Protein AF-A0A6A6U7Z4-F1 (afdb_monomer)

Mean predicted aligned error: 18.6 Å

Solvent-accessible surface area (backbone atoms only — not comparable to full-atom values): 20538 Å² total; per-residue (Å²): 133,89,78,90,86,84,89,79,86,79,83,80,86,81,84,83,75,86,75,82,79,81,84,80,85,75,82,81,80,93,76,81,89,77,87,74,76,79,73,77,78,75,80,79,74,78,75,78,76,82,76,80,82,84,80,82,80,84,85,75,88,73,88,71,84,72,72,69,78,74,73,71,80,66,72,81,72,75,76,72,78,84,70,54,61,70,58,39,33,70,45,64,31,88,88,55,53,56,69,58,47,46,51,51,50,49,52,53,51,51,26,40,67,56,20,44,37,79,82,58,49,77,69,47,89,92,49,75,87,62,49,69,69,36,39,52,43,44,50,53,51,42,53,70,78,53,75,71,68,43,66,61,25,29,52,55,39,52,52,55,50,49,55,49,53,49,52,54,48,52,52,51,38,60,72,64,58,75,55,70,75,83,67,76,78,71,88,66,56,69,69,58,51,51,53,53,49,54,52,48,53,52,52,51,53,52,52,50,51,52,50,51,52,52,49,54,52,52,49,54,54,48,55,57,49,48,56,54,49,55,52,50,52,54,52,51,52,53,52,49,54,52,49,55,49,54,49,51,54,50,52,53,53,52,50,51,53,52,54,52,50,52,55,54,48,52,58,47,51,54,50,50,55,53,50,53,50,52,51,55,48,55,58,69,72,54,57,75,66,67,52,70,78,43,76,86,67,73,65,73,73,80,73,73,81,78,76,80,76,78,74,73,77,85,89,74,82,84,79,86,75,136

Organism: NCBI:txid703497

Foldseek 3Di:
DDDDDDDDDDDDDDDPDDDDDDPPPDDDDDDDDDPPDPPPPPPPPPPPPPDDDDDDDDDDPPPPPPPPPPPPPPDPPPQPPQDDPVVLCVLQNPPDDSVRSSVLLRVLLVCLQQLVCVPVPQDDVVCNVGDNSSSVSSNVVCCVPPPDDSVVNNVVNVVVVVVVVVVVVVVVCVVVCVDPPVPPPDPDDVVVVVVVVVVVVVVVVVVVVVVVVVVVVVVVVVVVVVVVVVVVVVVVVVVVVVVVVVVVVVVVVVVVVVVVVVVVVVVVVVVVVVVVVVVVVVVVVDDPVVCVVCVPPPDDPPPPPPPPPPPDPPPDDDDDDD

Structure (mmCIF, N/CA/C/O backbone):
data_AF-A0A6A6U7Z4-F1
#
_entry.id   AF-A0A6A6U7Z4-F1
#
loop_
_atom_site.group_PDB
_atom_site.id
_atom_site.type_symbol
_atom_site.label_atom_id
_atom_site.label_alt_id
_atom_site.label_comp_id
_atom_site.label_asym_id
_atom_site.label_entity_id
_atom_site.label_seq_id
_atom_site.pdbx_PDB_ins_code
_atom_site.Cartn_x
_atom_site.Cartn_y
_atom_site.Cartn_z
_atom_site.occupancy
_atom_site.B_iso_or_equiv
_atom_site.auth_seq_id
_atom_site.auth_comp_id
_atom_site.auth_asym_id
_atom_site.auth_atom_id
_atom_site.pdbx_PDB_model_num
ATOM 1 N N . MET A 1 1 ? -63.777 -39.532 22.656 1.00 37.53 1 MET A N 1
ATOM 2 C CA . MET A 1 1 ? -63.459 -40.811 21.997 1.00 37.53 1 MET A CA 1
ATOM 3 C C . MET A 1 1 ? -62.292 -40.554 21.062 1.00 37.53 1 MET A C 1
ATOM 5 O O . MET A 1 1 ? -62.473 -39.785 20.135 1.00 37.53 1 MET A O 1
ATOM 9 N N . ASN A 1 2 ? -61.134 -41.114 21.433 1.00 39.06 2 ASN A N 1
ATOM 10 C CA . ASN A 1 2 ? -60.006 -41.629 20.635 1.00 39.06 2 ASN A CA 1
ATOM 11 C C . ASN A 1 2 ? -59.527 -40.829 19.406 1.00 39.06 2 ASN A C 1
ATOM 13 O O . ASN A 1 2 ? -60.324 -40.497 18.547 1.00 39.06 2 ASN A O 1
ATOM 17 N N . ASN A 1 3 ? -58.247 -40.659 19.088 1.00 43.03 3 ASN A N 1
ATOM 18 C CA . ASN A 1 3 ? -56.920 -40.766 19.708 1.00 43.03 3 ASN A CA 1
ATOM 19 C C . ASN A 1 3 ? -55.990 -40.304 18.555 1.00 43.03 3 ASN A C 1
ATOM 21 O O . ASN A 1 3 ? -56.224 -40.706 17.422 1.00 43.03 3 ASN A O 1
ATOM 25 N N . VAL A 1 4 ? -55.088 -39.339 18.770 1.00 45.25 4 VAL A N 1
ATOM 26 C CA . VAL A 1 4 ? -53.617 -39.504 18.702 1.00 45.25 4 VAL A CA 1
ATOM 27 C C . VAL A 1 4 ? -53.093 -39.962 17.330 1.00 45.25 4 VAL A C 1
ATOM 29 O O . VAL A 1 4 ? -53.491 -41.004 16.844 1.00 45.25 4 VAL A O 1
ATOM 32 N N . TRP A 1 5 ? -52.159 -39.207 16.741 1.00 50.94 5 TRP A N 1
ATOM 33 C CA . TRP A 1 5 ? -50.827 -39.681 16.320 1.00 50.94 5 TRP A CA 1
ATOM 34 C C . TRP A 1 5 ? -50.015 -38.473 15.822 1.00 50.94 5 TRP A C 1
ATOM 36 O O . TRP A 1 5 ? -50.169 -37.989 14.705 1.00 50.94 5 TRP A O 1
ATOM 46 N N . ALA A 1 6 ? -49.170 -37.959 16.718 1.00 50.91 6 ALA A N 1
ATOM 47 C CA . ALA A 1 6 ? -48.125 -36.990 16.429 1.00 50.91 6 ALA A CA 1
ATOM 48 C C . ALA A 1 6 ? -46.851 -37.752 16.037 1.00 50.91 6 ALA A C 1
ATOM 50 O O . ALA A 1 6 ? -46.341 -38.551 16.821 1.00 50.91 6 ALA A O 1
ATOM 51 N N . GLY A 1 7 ? -46.338 -37.509 14.832 1.00 45.62 7 GLY A N 1
ATOM 52 C CA . GLY A 1 7 ? -45.062 -38.045 14.362 1.00 45.62 7 GLY A CA 1
ATOM 53 C C . GLY A 1 7 ? -43.930 -37.055 14.614 1.00 45.62 7 GLY A C 1
ATOM 54 O O . GLY A 1 7 ? -43.613 -36.245 13.750 1.00 45.62 7 GLY A O 1
ATOM 55 N N . ILE A 1 8 ? -43.330 -37.119 15.802 1.00 55.75 8 ILE A N 1
ATOM 56 C CA . ILE A 1 8 ? -42.079 -36.433 16.146 1.00 55.75 8 ILE A CA 1
ATOM 57 C C . ILE A 1 8 ? -40.929 -37.391 15.821 1.00 55.75 8 ILE A C 1
ATOM 59 O O . ILE A 1 8 ? -40.714 -38.368 16.536 1.00 55.75 8 ILE A O 1
ATOM 63 N N . PHE A 1 9 ? -40.169 -37.112 14.762 1.00 53.53 9 PHE A N 1
ATOM 64 C CA . PHE A 1 9 ? -38.913 -37.810 14.482 1.00 53.53 9 PHE A CA 1
ATOM 65 C C . PHE A 1 9 ? -37.774 -37.115 15.243 1.00 53.53 9 PHE A C 1
ATOM 67 O O . PHE A 1 9 ? -37.200 -36.128 14.789 1.00 53.53 9 PHE A O 1
ATOM 74 N N . ARG A 1 10 ? -37.469 -37.621 16.443 1.00 51.38 10 ARG A N 1
ATOM 75 C CA . ARG A 1 10 ? -36.201 -37.371 17.142 1.00 51.38 10 ARG A CA 1
ATOM 76 C C . ARG A 1 10 ? -35.163 -38.356 16.607 1.00 51.38 10 ARG A C 1
ATOM 78 O O . ARG A 1 10 ? -35.312 -39.556 16.811 1.00 51.38 10 ARG A O 1
ATOM 85 N N . GLN A 1 11 ? -34.106 -37.861 15.970 1.00 61.09 11 GLN A N 1
ATOM 86 C CA . GLN A 1 11 ? -32.883 -38.644 15.786 1.00 61.09 11 GLN A CA 1
ATOM 87 C C . GLN A 1 11 ? -32.023 -38.560 17.057 1.00 61.09 11 GLN A C 1
ATOM 89 O O . GLN A 1 11 ? -31.798 -37.454 17.558 1.00 61.09 11 GLN A O 1
ATOM 94 N N . PRO A 1 12 ? -31.556 -39.698 17.600 1.00 58.75 12 PRO A N 1
ATOM 95 C CA . PRO A 1 12 ? -30.623 -39.727 18.711 1.00 58.75 12 PRO A CA 1
ATOM 96 C C . PRO A 1 12 ? -29.172 -39.540 18.254 1.00 58.75 12 PRO A C 1
ATOM 98 O O . PRO A 1 12 ? -28.758 -39.941 17.167 1.00 58.75 12 PRO A O 1
ATOM 101 N N . CYS A 1 13 ? -28.417 -38.937 19.162 1.00 44.47 13 CYS A N 1
ATOM 102 C CA . CYS A 1 13 ? -26.991 -38.683 19.133 1.00 44.47 13 CYS A CA 1
ATOM 103 C C . CYS A 1 13 ? -26.166 -39.945 18.830 1.00 44.47 13 CYS A C 1
ATOM 105 O O . CYS A 1 13 ? -26.321 -40.964 19.500 1.00 44.47 13 CYS A O 1
ATOM 107 N N . VAL A 1 14 ? -25.193 -39.826 17.927 1.00 56.88 14 VAL A N 1
ATOM 108 C CA . VAL A 1 14 ? -23.982 -40.656 17.943 1.00 56.88 14 VAL A CA 1
ATOM 109 C C . VAL A 1 14 ? -22.842 -39.773 18.424 1.00 56.88 14 VAL A C 1
ATOM 111 O O . VAL A 1 14 ? -22.458 -38.806 17.769 1.00 56.88 14 VAL A O 1
ATOM 114 N N . GLY A 1 15 ? -22.364 -40.076 19.630 1.00 43.75 15 GLY A N 1
ATOM 115 C CA . GLY A 1 15 ? -21.217 -39.426 20.238 1.00 43.75 15 GLY A CA 1
ATOM 116 C C . GLY A 1 15 ? -19.944 -39.769 19.477 1.00 43.75 15 GLY A C 1
ATOM 117 O O . GLY A 1 15 ? -19.572 -40.935 19.372 1.00 43.75 15 GLY A O 1
ATOM 118 N N . PHE A 1 16 ? -19.260 -38.744 18.980 1.00 45.84 16 PHE A N 1
ATOM 119 C CA . PHE A 1 16 ? -17.892 -38.872 18.506 1.00 45.84 16 PHE A CA 1
ATOM 120 C C . PHE A 1 16 ? -16.972 -38.667 19.711 1.00 45.84 16 PHE A C 1
ATOM 122 O O . PHE A 1 16 ? -16.694 -37.544 20.129 1.00 45.84 16 PHE A O 1
ATOM 129 N N . GLN A 1 17 ? -16.595 -39.776 20.345 1.00 50.44 17 GLN A N 1
ATOM 130 C CA . GLN A 1 17 ? -15.633 -39.773 21.435 1.00 50.44 17 GLN A CA 1
ATOM 131 C C . GLN A 1 17 ? -14.230 -39.480 20.899 1.00 50.44 17 GLN A C 1
ATOM 133 O O . GLN A 1 17 ? -13.767 -40.069 19.926 1.00 50.44 17 GLN A O 1
ATOM 138 N N . ASN A 1 18 ? -13.577 -38.562 21.603 1.00 48.72 18 ASN A N 1
ATOM 139 C CA . ASN A 1 18 ? -12.149 -38.299 21.642 1.00 48.72 18 ASN A CA 1
ATOM 140 C C . ASN A 1 18 ? -11.276 -39.537 21.379 1.00 48.72 18 ASN A C 1
ATOM 142 O O . ASN A 1 18 ? -11.126 -40.394 22.248 1.00 48.72 18 ASN A O 1
ATOM 146 N N . THR A 1 19 ? -10.573 -39.548 20.249 1.00 55.72 19 THR A N 1
ATOM 147 C CA . THR A 1 19 ? -9.300 -40.264 20.134 1.00 55.72 19 THR A CA 1
ATOM 148 C C . THR A 1 19 ? -8.171 -39.250 20.209 1.00 55.72 19 THR A C 1
ATOM 150 O O . THR A 1 19 ? -7.923 -38.473 19.285 1.00 55.72 19 THR A O 1
ATOM 153 N N . LEU A 1 20 ? -7.527 -39.270 21.370 1.00 48.25 20 LEU A N 1
ATOM 154 C CA . LEU A 1 20 ? -6.257 -38.648 21.703 1.00 48.25 20 LEU A CA 1
ATOM 155 C C . LEU A 1 20 ? -5.264 -38.813 20.544 1.00 48.25 20 LEU A C 1
ATOM 157 O O . LEU A 1 20 ? -4.902 -39.930 20.178 1.00 48.25 20 LEU A O 1
ATOM 161 N N . ARG A 1 21 ? -4.811 -37.695 19.969 1.00 45.50 21 ARG A N 1
ATOM 162 C CA . ARG A 1 21 ? -3.640 -37.702 19.091 1.00 45.50 21 ARG A CA 1
ATOM 163 C C . ARG A 1 21 ? -2.394 -37.924 19.955 1.00 45.50 21 ARG A C 1
ATOM 165 O O . ARG A 1 21 ? -2.183 -37.146 20.888 1.00 45.50 21 ARG A O 1
ATOM 172 N N . PRO A 1 22 ? -1.556 -38.931 19.663 1.00 54.09 22 PRO A N 1
ATOM 173 C CA . PRO A 1 22 ? -0.278 -39.086 20.334 1.00 54.09 22 PRO A CA 1
ATOM 174 C C . PRO A 1 22 ? 0.650 -37.933 19.945 1.00 54.09 22 PRO A C 1
ATOM 176 O O . PRO A 1 22 ? 0.895 -37.655 18.770 1.00 54.09 22 PRO A O 1
ATOM 179 N N . THR A 1 23 ? 1.174 -37.254 20.958 1.00 47.38 23 THR A N 1
ATOM 180 C CA . THR A 1 23 ? 2.273 -36.303 20.838 1.00 47.38 23 THR A CA 1
ATOM 181 C C . THR A 1 23 ? 3.543 -37.050 20.430 1.00 47.38 23 THR A C 1
ATOM 183 O O . THR A 1 23 ? 4.265 -37.568 21.282 1.00 47.38 23 THR A O 1
ATOM 186 N N . CYS A 1 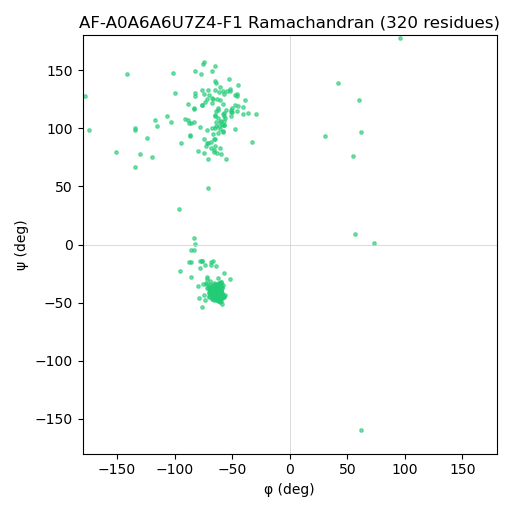24 ? 3.852 -37.096 19.135 1.00 43.38 24 CYS A N 1
ATOM 187 C CA . CYS A 1 24 ? 5.201 -37.420 18.681 1.00 43.38 24 CYS A CA 1
ATOM 188 C C . CYS A 1 24 ? 6.109 -36.212 18.936 1.00 43.38 24 CYS A C 1
ATOM 190 O O . CYS A 1 24 ? 6.251 -35.318 18.105 1.00 43.38 24 CYS A O 1
ATOM 192 N N . ARG A 1 25 ? 6.727 -36.208 20.121 1.00 48.97 25 ARG A N 1
ATOM 193 C CA . ARG A 1 25 ? 7.995 -35.521 20.367 1.00 48.97 25 ARG A CA 1
ATOM 194 C C . ARG A 1 25 ? 9.064 -36.207 19.515 1.00 48.97 25 ARG A C 1
ATOM 196 O O . ARG A 1 25 ? 9.568 -37.256 19.899 1.00 48.97 25 ARG A O 1
ATOM 203 N N . ILE A 1 26 ? 9.405 -35.616 18.377 1.00 55.50 26 ILE A N 1
ATOM 204 C CA . ILE A 1 26 ? 10.676 -35.876 17.700 1.00 55.50 26 ILE A CA 1
ATOM 205 C C . ILE A 1 26 ? 11.442 -34.559 17.729 1.00 55.50 26 ILE A C 1
ATOM 207 O O . ILE A 1 26 ? 11.126 -33.613 17.013 1.00 55.50 26 ILE A O 1
ATOM 211 N N . LEU A 1 27 ? 12.402 -34.504 18.649 1.00 54.78 27 LEU A N 1
ATOM 212 C CA . LEU A 1 27 ? 13.463 -33.508 18.691 1.00 54.78 27 LEU A CA 1
ATOM 213 C C . LEU A 1 27 ? 14.375 -33.724 17.473 1.00 54.78 27 LEU A C 1
ATOM 215 O O . LEU A 1 27 ? 14.892 -34.834 17.325 1.00 54.78 27 LEU A O 1
ATOM 219 N N . PRO A 1 28 ? 14.629 -32.712 16.629 1.00 64.06 28 PRO A N 1
ATOM 220 C CA . PRO A 1 28 ? 15.826 -32.704 15.807 1.00 64.06 28 PRO A CA 1
ATOM 221 C C . PRO A 1 28 ? 17.052 -32.298 16.652 1.00 64.06 28 PRO A C 1
ATOM 223 O O . PRO A 1 28 ? 16.924 -31.510 17.596 1.00 64.06 28 PRO A O 1
ATOM 226 N N . PRO A 1 29 ? 18.236 -32.850 16.339 1.00 59.50 29 PRO A N 1
ATOM 227 C CA . PRO A 1 29 ? 19.468 -32.595 17.066 1.00 59.50 29 PRO A CA 1
ATOM 228 C C . PRO A 1 29 ? 20.047 -31.212 16.750 1.00 59.50 29 PRO A C 1
ATOM 230 O O . PRO A 1 29 ? 19.820 -30.631 15.690 1.00 59.50 29 PRO A O 1
ATOM 233 N N . LEU A 1 30 ? 20.828 -30.730 17.713 1.00 56.91 30 LEU A N 1
ATOM 234 C CA . LEU A 1 30 ? 21.710 -29.571 17.657 1.00 56.91 30 LEU A CA 1
ATOM 235 C C . LEU A 1 30 ? 22.547 -29.540 16.363 1.00 56.91 30 LEU A C 1
ATOM 237 O O . LEU A 1 30 ? 23.381 -30.412 16.144 1.00 56.91 30 LEU A O 1
ATOM 241 N N . ALA A 1 31 ? 22.358 -28.485 15.572 1.00 50.50 31 ALA A N 1
ATOM 242 C CA . ALA A 1 31 ? 23.340 -27.930 14.643 1.00 50.50 31 ALA A CA 1
ATOM 243 C C . ALA A 1 31 ? 23.300 -26.406 14.858 1.00 50.50 31 ALA A C 1
ATOM 245 O O . ALA A 1 31 ? 22.272 -25.762 14.663 1.00 50.50 31 ALA A O 1
ATOM 246 N N . GLU A 1 32 ? 24.236 -25.879 15.641 1.00 44.09 32 GLU A N 1
ATOM 247 C CA . GLU A 1 32 ? 25.441 -25.206 15.139 1.00 44.09 32 GLU A CA 1
ATOM 248 C C . GLU A 1 32 ? 25.148 -23.948 14.306 1.00 44.09 32 GLU A C 1
ATOM 250 O O . GLU A 1 32 ? 24.863 -23.974 13.114 1.00 44.09 32 GLU A O 1
ATOM 255 N N . SER A 1 33 ? 25.239 -22.823 15.020 1.00 57.66 33 SER A N 1
ATOM 256 C CA . SER A 1 33 ? 25.847 -21.561 14.597 1.00 57.66 33 SER A CA 1
ATOM 257 C C . SER A 1 33 ? 25.806 -21.197 13.109 1.00 57.66 33 SER A C 1
ATOM 259 O O . SER A 1 33 ? 26.778 -21.392 12.385 1.00 57.66 33 SER A O 1
ATOM 261 N N . LEU A 1 34 ? 24.785 -20.437 12.720 1.00 46.44 34 LEU A N 1
ATOM 262 C CA . LEU A 1 34 ? 24.971 -19.323 11.793 1.00 46.44 34 LEU A CA 1
ATOM 263 C C . LEU A 1 34 ? 24.202 -18.117 12.331 1.00 46.44 34 LEU A C 1
ATOM 265 O O . LEU A 1 34 ? 22.983 -18.005 12.219 1.00 46.44 34 LEU A O 1
ATOM 269 N N . SER A 1 35 ? 24.946 -17.214 12.965 1.00 55.31 35 SER A N 1
ATOM 270 C CA . SER A 1 35 ? 24.486 -15.897 13.382 1.00 55.31 35 SER A CA 1
ATOM 271 C C . SER A 1 35 ? 24.239 -15.027 12.149 1.00 55.31 35 SER A C 1
ATOM 273 O O . SER A 1 35 ? 25.064 -14.214 11.731 1.00 55.31 35 SER A O 1
ATOM 275 N N . TRP A 1 36 ? 23.063 -15.170 11.547 1.00 47.56 36 TRP A N 1
ATOM 276 C CA . TRP A 1 36 ? 22.554 -14.153 10.640 1.00 47.56 36 TRP A CA 1
ATOM 277 C C . TRP A 1 36 ? 22.146 -12.937 11.459 1.00 47.56 36 TRP A C 1
ATOM 279 O O . TRP A 1 36 ? 21.080 -12.869 12.070 1.00 47.56 36 TRP A O 1
ATOM 289 N N . LYS A 1 37 ? 23.064 -11.969 11.487 1.00 49.31 37 LYS A N 1
ATOM 290 C CA . LYS A 1 37 ? 22.795 -10.585 11.852 1.00 49.31 37 LYS A CA 1
ATOM 291 C C . LYS A 1 37 ? 21.524 -10.157 11.122 1.00 49.31 37 LYS A C 1
ATOM 293 O O . LYS A 1 37 ? 21.497 -10.106 9.895 1.00 49.31 37 LYS A O 1
ATOM 298 N N . ARG A 1 38 ? 20.475 -9.881 11.898 1.00 45.03 38 ARG A N 1
ATOM 299 C CA . ARG A 1 38 ? 19.274 -9.194 11.435 1.00 45.03 38 ARG A CA 1
ATOM 300 C C . ARG A 1 38 ? 19.711 -7.844 10.887 1.00 45.03 38 ARG A C 1
ATOM 302 O O . ARG A 1 38 ? 19.933 -6.899 11.638 1.00 45.03 38 ARG A O 1
ATOM 309 N N . SER A 1 39 ? 19.864 -7.774 9.575 1.00 50.72 39 SER A N 1
ATOM 310 C CA . SER A 1 39 ? 19.812 -6.520 8.848 1.00 50.72 39 SER A CA 1
ATOM 311 C C . SER A 1 39 ? 18.422 -5.955 9.093 1.00 50.72 39 SER A C 1
ATOM 313 O O . SER A 1 39 ? 17.434 -6.492 8.595 1.00 50.72 39 SER A O 1
ATOM 315 N N . ALA A 1 40 ? 18.352 -4.930 9.941 1.00 53.09 40 ALA A N 1
ATOM 316 C CA . ALA A 1 40 ? 17.174 -4.100 10.079 1.00 53.09 40 ALA A CA 1
ATOM 317 C C . ALA A 1 40 ? 16.753 -3.665 8.672 1.00 53.09 40 ALA A C 1
ATOM 319 O O . ALA A 1 40 ? 17.495 -2.980 7.962 1.00 53.09 40 ALA A O 1
ATOM 320 N N . ILE A 1 41 ? 15.588 -4.147 8.253 1.00 48.00 41 ILE A N 1
ATOM 321 C CA . ILE A 1 41 ? 14.904 -3.671 7.065 1.00 48.00 41 ILE A CA 1
ATOM 322 C C . ILE A 1 41 ? 14.573 -2.215 7.381 1.00 48.00 41 ILE A C 1
ATOM 324 O O . ILE A 1 41 ? 13.743 -1.924 8.234 1.00 48.00 41 ILE A O 1
ATOM 328 N N . ARG A 1 42 ? 15.324 -1.298 6.765 1.00 47.78 42 ARG A N 1
ATOM 329 C CA . ARG A 1 42 ? 14.953 0.111 6.702 1.00 47.78 42 ARG A CA 1
ATOM 330 C C . ARG A 1 42 ? 13.645 0.175 5.929 1.00 47.78 42 ARG A C 1
ATOM 332 O O . ARG A 1 42 ? 13.648 -0.030 4.715 1.00 47.78 42 ARG A O 1
ATOM 339 N N . ASP A 1 43 ? 12.562 0.478 6.628 1.00 42.56 43 ASP A N 1
ATOM 340 C CA . ASP A 1 43 ? 11.325 0.932 6.013 1.00 42.56 43 ASP A CA 1
ATOM 341 C C . ASP A 1 43 ? 11.624 2.228 5.257 1.00 42.56 43 ASP A C 1
ATOM 343 O O . ASP A 1 43 ? 11.758 3.313 5.824 1.00 42.56 43 ASP A O 1
ATOM 347 N N . PHE A 1 44 ? 11.801 2.101 3.943 1.00 45.91 44 PHE A N 1
ATOM 348 C CA . PHE A 1 44 ? 11.913 3.228 3.032 1.00 45.91 44 PHE A CA 1
ATOM 349 C C . PHE A 1 44 ? 10.507 3.812 2.864 1.00 45.91 44 PHE A C 1
ATOM 351 O O . PHE A 1 44 ? 9.804 3.543 1.889 1.00 45.91 44 PHE A O 1
ATOM 358 N N . SER A 1 45 ? 10.063 4.592 3.852 1.00 48.84 45 SER A N 1
ATOM 359 C CA . SER A 1 45 ? 8.893 5.440 3.689 1.00 48.84 45 SER A CA 1
ATOM 360 C C . SER A 1 45 ? 9.238 6.477 2.618 1.00 48.84 45 SER A C 1
ATOM 362 O O . SER A 1 45 ? 9.993 7.430 2.814 1.00 48.84 45 SER A O 1
ATOM 364 N N . LEU A 1 46 ? 8.730 6.241 1.410 1.00 46.88 46 LEU A N 1
ATOM 365 C CA . LEU A 1 46 ? 8.735 7.212 0.327 1.00 46.88 46 LEU A CA 1
ATOM 366 C C . LEU A 1 46 ? 7.824 8.371 0.742 1.00 46.88 46 LEU A C 1
ATOM 368 O O . LEU A 1 46 ? 6.668 8.461 0.328 1.00 46.88 46 LEU A O 1
ATOM 372 N N . SER A 1 47 ? 8.353 9.265 1.579 1.00 49.34 47 SER A N 1
ATOM 373 C CA . SER A 1 47 ? 7.787 10.586 1.791 1.00 49.34 47 SER A CA 1
ATOM 374 C C . SER A 1 47 ? 7.823 11.302 0.448 1.00 49.34 47 SER A C 1
ATOM 376 O O . SER A 1 47 ? 8.864 11.725 -0.067 1.00 49.34 47 SER A O 1
ATOM 378 N N . ARG A 1 48 ? 6.643 11.322 -0.165 1.00 48.28 48 ARG A N 1
ATOM 379 C CA . ARG A 1 48 ? 6.295 11.941 -1.433 1.00 48.28 48 ARG A CA 1
ATOM 380 C C . ARG A 1 48 ? 6.555 13.443 -1.330 1.00 48.28 48 ARG A C 1
ATOM 382 O O . ARG A 1 48 ? 5.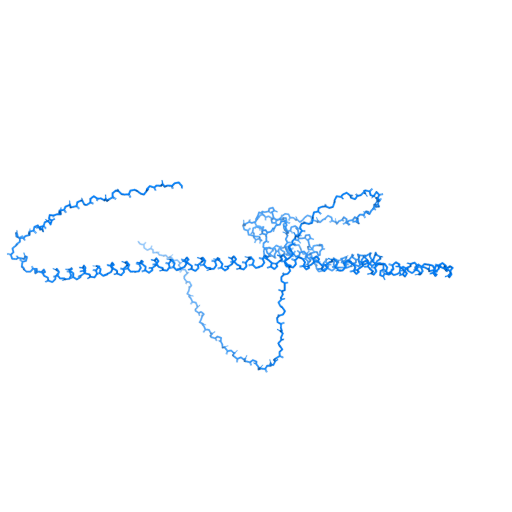639 14.222 -1.082 1.00 48.28 48 ARG A O 1
ATOM 389 N N . LYS A 1 49 ? 7.808 13.857 -1.534 1.00 47.25 49 LYS A N 1
ATOM 390 C CA . LYS A 1 49 ? 8.162 15.257 -1.777 1.00 47.25 49 LYS A CA 1
ATOM 391 C C . LYS A 1 49 ? 7.422 15.708 -3.032 1.00 47.25 49 LYS A C 1
ATOM 393 O O . LYS A 1 49 ? 7.732 15.295 -4.148 1.00 47.25 49 LYS A O 1
ATOM 398 N N . GLN A 1 50 ? 6.399 16.526 -2.818 1.00 52.34 50 GLN A N 1
ATOM 399 C CA . GLN A 1 50 ? 5.753 17.321 -3.847 1.00 52.34 50 GLN A CA 1
ATOM 400 C C . GLN A 1 50 ? 6.808 18.286 -4.396 1.00 52.34 50 GLN A C 1
ATOM 402 O O . GLN A 1 50 ? 7.099 19.318 -3.797 1.00 52.34 50 GLN A O 1
ATOM 407 N N . TYR A 1 51 ? 7.444 17.917 -5.505 1.00 50.47 51 TYR A N 1
ATOM 408 C CA . TYR A 1 51 ? 8.313 18.836 -6.224 1.00 50.47 51 TYR A CA 1
ATOM 409 C C . TYR A 1 51 ? 7.449 19.857 -6.958 1.00 50.47 51 TYR A C 1
ATOM 411 O O . TYR A 1 51 ? 6.578 19.511 -7.758 1.00 50.47 51 TYR A O 1
ATOM 419 N N . ALA A 1 52 ? 7.707 21.123 -6.642 1.00 49.59 52 ALA A N 1
ATOM 420 C CA . ALA A 1 52 ? 7.158 22.284 -7.312 1.00 49.59 52 ALA A CA 1
ATOM 421 C C . ALA A 1 52 ? 7.383 22.220 -8.833 1.00 49.59 52 ALA A C 1
ATOM 423 O O . ALA A 1 52 ? 8.425 21.776 -9.321 1.00 49.59 52 ALA A O 1
ATOM 424 N N . ALA A 1 53 ? 6.379 22.693 -9.568 1.00 52.38 53 ALA A N 1
ATOM 425 C CA . ALA A 1 53 ? 6.337 22.716 -11.020 1.00 52.38 53 ALA A CA 1
ATOM 426 C C . ALA A 1 53 ? 7.471 23.565 -11.633 1.00 52.38 53 ALA A C 1
ATOM 428 O O . ALA A 1 53 ? 7.627 24.733 -11.261 1.00 52.38 53 ALA A O 1
ATOM 429 N N . PRO A 1 54 ? 8.214 23.053 -12.632 1.00 53.81 54 PRO A N 1
ATOM 430 C CA . PRO A 1 54 ? 9.078 23.894 -13.442 1.00 53.81 54 PRO A CA 1
ATOM 431 C C . PRO A 1 54 ? 8.247 24.701 -14.450 1.00 53.81 54 PRO A C 1
ATOM 433 O O . PRO A 1 54 ? 7.547 24.161 -15.308 1.00 53.81 54 PRO A O 1
ATOM 436 N N . ARG A 1 55 ? 8.358 26.028 -14.337 1.00 51.00 55 ARG A N 1
ATOM 437 C CA . ARG A 1 55 ? 7.891 27.012 -15.318 1.00 51.00 55 ARG A CA 1
ATOM 438 C C . ARG A 1 55 ? 8.667 26.882 -16.638 1.00 51.00 55 ARG A C 1
ATOM 440 O O . ARG A 1 55 ? 9.891 26.893 -16.651 1.00 51.00 55 ARG A O 1
ATOM 447 N N . ASN A 1 56 ? 7.896 26.878 -17.725 1.00 54.44 56 ASN A N 1
ATOM 448 C CA . ASN A 1 56 ? 8.184 27.401 -19.065 1.00 54.44 56 ASN A CA 1
ATOM 449 C C . ASN A 1 56 ? 9.458 26.907 -19.772 1.00 54.44 56 ASN A C 1
ATOM 451 O O . ASN A 1 56 ? 10.410 27.657 -19.974 1.00 54.44 56 ASN A O 1
ATOM 455 N N . SER A 1 57 ? 9.394 25.673 -20.278 1.00 48.62 57 SER A N 1
ATOM 456 C CA . SER A 1 57 ? 10.214 25.240 -21.413 1.00 48.62 57 SER A CA 1
ATOM 457 C C . SER A 1 57 ? 9.560 25.680 -22.726 1.00 48.62 57 SER A C 1
ATOM 459 O O . SER A 1 57 ? 8.371 25.452 -22.973 1.00 48.62 57 SER A O 1
ATOM 461 N N . THR A 1 58 ? 10.342 26.353 -23.559 1.00 51.88 58 THR A N 1
ATOM 462 C CA . THR A 1 58 ? 9.965 26.848 -24.875 1.00 51.88 58 THR A CA 1
ATOM 463 C C . THR A 1 58 ? 9.640 25.694 -25.824 1.00 51.88 58 THR A C 1
ATOM 465 O O . THR A 1 58 ? 10.472 24.879 -26.217 1.00 51.88 58 THR A O 1
ATOM 468 N N . ARG A 1 59 ? 8.359 25.681 -26.195 1.00 51.78 59 ARG A N 1
ATOM 469 C CA . ARG A 1 59 ? 7.673 24.947 -27.261 1.00 51.78 59 ARG A CA 1
ATOM 470 C C . ARG A 1 59 ? 8.543 24.716 -28.506 1.00 51.78 59 ARG A C 1
ATOM 472 O O . ARG A 1 59 ? 8.477 25.472 -29.473 1.00 51.78 59 ARG A O 1
ATOM 479 N N . SER A 1 60 ? 9.284 23.614 -28.512 1.00 48.69 60 SER A N 1
ATOM 480 C CA . SER A 1 60 ? 9.877 23.051 -29.724 1.00 48.69 60 SER A CA 1
ATOM 481 C C . SER A 1 60 ? 8.815 22.209 -30.427 1.00 48.69 60 SER A C 1
ATOM 483 O O . SER A 1 60 ? 8.429 21.137 -29.965 1.00 48.69 60 SER A O 1
ATOM 485 N N . LYS A 1 61 ? 8.273 22.744 -31.525 1.00 53.53 61 LYS A N 1
ATOM 486 C CA . LYS A 1 61 ? 7.360 22.041 -32.429 1.00 53.53 61 LYS A CA 1
ATOM 487 C C . LYS A 1 61 ? 8.150 21.000 -33.227 1.00 53.53 61 LYS A C 1
ATOM 489 O O . LYS A 1 61 ? 8.573 21.266 -34.344 1.00 53.53 61 LYS A O 1
ATOM 494 N N . THR A 1 62 ? 8.294 19.800 -32.688 1.00 48.53 62 THR A N 1
ATOM 495 C CA . THR A 1 62 ? 8.613 18.602 -33.474 1.00 48.53 62 THR A CA 1
ATOM 496 C C . THR A 1 62 ? 7.482 17.607 -33.293 1.00 48.53 62 THR A C 1
ATOM 498 O O . THR A 1 62 ? 7.566 16.619 -32.576 1.00 48.53 62 THR A O 1
ATOM 501 N N . SER A 1 63 ? 6.381 17.915 -33.979 1.00 51.31 63 SER A N 1
ATOM 502 C CA . SER A 1 63 ? 5.302 16.985 -34.298 1.00 51.31 63 SER A CA 1
ATOM 503 C C . SER A 1 63 ? 5.862 15.881 -35.203 1.00 51.31 63 SER A C 1
ATOM 505 O O . SER A 1 63 ? 5.684 15.909 -36.420 1.00 51.31 63 SER A O 1
ATOM 507 N N . ARG A 1 64 ? 6.569 14.907 -34.624 1.00 43.03 64 ARG A N 1
ATOM 508 C CA . ARG A 1 64 ? 6.662 13.581 -35.231 1.00 43.03 64 ARG A CA 1
ATOM 509 C C . ARG A 1 64 ? 5.488 12.783 -34.707 1.00 43.03 64 ARG A C 1
ATOM 511 O O . ARG A 1 64 ? 5.406 12.434 -33.537 1.00 43.03 64 ARG A O 1
ATOM 518 N N . ASN A 1 65 ? 4.565 12.605 -35.633 1.00 47.91 65 ASN A N 1
ATOM 519 C CA . ASN A 1 65 ? 3.389 11.767 -35.615 1.00 47.91 65 ASN A CA 1
ATOM 520 C C . ASN A 1 65 ? 3.799 10.312 -35.316 1.00 47.91 65 ASN A C 1
ATOM 522 O O . ASN A 1 65 ? 3.860 9.479 -36.215 1.00 47.91 65 ASN A O 1
ATOM 526 N N . LEU A 1 66 ? 4.158 10.023 -34.062 1.00 50.16 66 LEU A N 1
ATOM 527 C CA . LEU A 1 66 ? 4.182 8.670 -33.528 1.00 50.16 66 LEU A CA 1
ATOM 528 C C . LEU A 1 66 ? 2.718 8.278 -33.397 1.00 50.16 66 LEU A C 1
ATOM 530 O O . LEU A 1 66 ? 2.065 8.542 -32.388 1.00 50.16 66 LEU A O 1
ATOM 534 N N . GLN A 1 67 ? 2.174 7.739 -34.484 1.00 43.38 67 GLN A N 1
ATOM 535 C CA . GLN A 1 67 ? 0.924 7.011 -34.421 1.00 43.38 67 GLN A CA 1
ATOM 536 C C . GLN A 1 67 ? 1.161 5.896 -33.410 1.00 43.38 67 GLN A C 1
ATOM 538 O O . GLN A 1 67 ? 1.863 4.932 -33.710 1.00 43.38 67 GLN A O 1
ATOM 543 N N . ALA A 1 68 ? 0.638 6.078 -32.195 1.00 46.28 68 ALA A N 1
ATOM 544 C CA . ALA A 1 68 ? 0.567 5.014 -31.212 1.00 46.28 68 ALA A CA 1
ATOM 545 C C . ALA A 1 68 ? 0.048 3.771 -31.949 1.00 46.28 68 ALA A C 1
ATOM 547 O O . ALA A 1 68 ? -0.930 3.907 -32.702 1.00 46.28 68 ALA A O 1
ATOM 548 N N . PRO A 1 69 ? 0.723 2.613 -31.827 1.00 51.28 69 PRO A N 1
ATOM 549 C CA . PRO A 1 69 ? 0.330 1.410 -32.539 1.00 51.28 69 PRO A CA 1
ATOM 550 C C . PRO A 1 69 ? -1.151 1.203 -32.266 1.00 51.28 69 PRO A C 1
ATOM 552 O O . PRO A 1 69 ? -1.572 1.087 -31.115 1.00 51.28 69 PRO A O 1
ATOM 555 N N . ARG A 1 70 ? -1.956 1.297 -33.330 1.00 43.97 70 ARG A N 1
ATOM 556 C CA . ARG A 1 70 ? -3.402 1.127 -33.255 1.00 43.97 70 ARG A CA 1
ATOM 557 C C . ARG A 1 70 ? -3.612 -0.254 -32.661 1.00 43.97 70 ARG A C 1
ATOM 559 O O . ARG A 1 70 ? -3.408 -1.237 -33.372 1.00 43.97 70 ARG A O 1
ATOM 566 N N . LEU A 1 71 ? -3.952 -0.299 -31.369 1.00 50.94 71 LEU A N 1
ATOM 567 C CA . LEU A 1 71 ? -4.391 -1.497 -30.667 1.00 50.94 71 LEU A CA 1
ATOM 568 C C . LEU A 1 71 ? -5.313 -2.216 -31.636 1.00 50.94 71 LEU A C 1
ATOM 570 O O . LEU A 1 71 ? -6.333 -1.647 -32.046 1.00 50.94 71 LEU A O 1
ATOM 574 N N . ARG A 1 72 ? -4.861 -3.382 -32.115 1.00 48.78 72 ARG A N 1
ATOM 575 C CA . ARG A 1 72 ? -5.614 -4.189 -33.068 1.00 48.78 72 ARG A CA 1
ATOM 576 C C . ARG A 1 72 ? -7.019 -4.256 -32.509 1.00 48.78 72 ARG A C 1
ATOM 578 O O . ARG A 1 72 ? -7.189 -4.657 -31.363 1.00 48.78 72 ARG A O 1
ATOM 585 N N . ARG A 1 73 ? -7.974 -3.750 -33.294 1.00 45.72 73 ARG A N 1
ATOM 586 C CA . ARG A 1 73 ? -9.405 -3.768 -33.003 1.00 45.72 73 ARG A CA 1
ATOM 587 C C . ARG A 1 73 ? -9.710 -5.197 -32.578 1.00 45.72 73 ARG A C 1
ATOM 589 O O . ARG A 1 73 ? -9.742 -6.087 -33.426 1.00 45.72 73 ARG A O 1
ATOM 596 N N . THR A 1 74 ? -9.785 -5.423 -31.271 1.00 50.38 74 THR A N 1
ATOM 597 C CA . THR A 1 74 ? -10.089 -6.733 -30.726 1.00 50.38 74 THR A CA 1
ATOM 598 C C . THR A 1 74 ? -11.429 -7.104 -31.331 1.00 50.38 74 THR A C 1
ATOM 600 O O . THR A 1 74 ? -12.323 -6.252 -31.435 1.00 50.38 74 THR A O 1
ATOM 603 N N . ALA A 1 75 ? -11.523 -8.328 -31.852 1.00 55.38 75 ALA A N 1
ATOM 604 C CA . ALA A 1 75 ? -12.784 -8.849 -32.353 1.00 55.38 75 ALA A CA 1
ATOM 605 C C . ALA A 1 75 ? -13.873 -8.514 -31.321 1.00 55.38 75 ALA A C 1
ATOM 607 O O . ALA A 1 75 ? -13.577 -8.577 -30.121 1.00 55.38 75 ALA A O 1
ATOM 608 N N . PRO A 1 76 ? -15.070 -8.072 -31.749 1.00 60.25 76 PRO A N 1
ATOM 609 C CA . PRO A 1 76 ? -16.129 -7.710 -30.820 1.00 60.25 76 PRO A CA 1
ATOM 610 C C . PRO A 1 76 ? -16.301 -8.874 -29.850 1.00 60.25 76 PRO A C 1
ATOM 612 O O . PRO A 1 76 ? -16.693 -9.963 -30.264 1.00 60.25 76 PRO A O 1
ATOM 615 N N . VAL A 1 77 ? -15.910 -8.657 -28.588 1.00 61.03 77 VAL A N 1
ATOM 616 C CA . VAL A 1 77 ? -16.053 -9.658 -27.533 1.00 61.03 77 VAL A CA 1
ATOM 617 C C . VAL A 1 77 ? -17.527 -10.002 -27.544 1.00 61.03 77 VAL A C 1
ATOM 619 O O . VAL A 1 77 ? -18.359 -9.105 -27.374 1.00 61.03 77 VAL A O 1
ATOM 622 N N . ALA A 1 78 ? -17.841 -11.258 -27.871 1.00 63.75 78 ALA A N 1
ATOM 623 C CA . ALA A 1 78 ? -19.212 -11.729 -27.913 1.00 63.75 78 ALA A CA 1
ATOM 624 C C . ALA A 1 78 ? -19.851 -11.307 -26.592 1.00 63.75 78 ALA A C 1
ATOM 626 O O . ALA A 1 78 ? -19.339 -11.642 -25.524 1.00 63.75 78 ALA A O 1
ATOM 627 N N . GLN A 1 79 ? -20.873 -10.455 -26.673 1.00 70.00 79 GLN A N 1
ATOM 628 C CA . GLN A 1 79 ? -21.495 -9.892 -25.485 1.00 70.00 79 GLN A CA 1
ATOM 629 C C . GLN A 1 79 ? -21.978 -11.070 -24.646 1.00 70.00 79 GLN A C 1
ATOM 631 O O . GLN A 1 79 ? -22.858 -11.813 -25.082 1.00 70.00 79 GLN A O 1
ATOM 636 N N . THR A 1 80 ? -21.360 -11.284 -23.483 1.00 74.69 80 THR A N 1
ATOM 637 C CA . THR A 1 80 ? -21.785 -12.343 -22.577 1.00 74.69 80 THR A CA 1
ATOM 638 C C . THR A 1 80 ? -23.250 -12.099 -22.255 1.00 74.69 80 THR A C 1
ATOM 640 O O . THR A 1 80 ? -23.649 -10.976 -21.929 1.00 74.69 80 THR A O 1
ATOM 643 N N . GLN A 1 81 ? -24.066 -13.139 -22.416 1.00 85.44 81 GLN A N 1
ATOM 644 C CA . GLN A 1 81 ? -25.489 -13.058 -22.134 1.00 85.44 81 GLN A CA 1
ATOM 645 C C . GLN A 1 81 ? -25.680 -12.563 -20.697 1.00 85.44 81 GLN A C 1
ATOM 647 O O . GLN A 1 81 ? -25.016 -13.031 -19.772 1.00 85.44 81 GLN A O 1
ATOM 652 N N . ARG A 1 82 ? -26.563 -11.575 -20.513 1.00 94.81 82 ARG A N 1
ATOM 653 C CA . ARG A 1 82 ? -26.823 -10.986 -19.197 1.00 94.81 82 ARG A CA 1
ATOM 654 C C . ARG A 1 82 ? -27.337 -12.065 -18.242 1.00 94.81 82 ARG A C 1
ATOM 656 O O . ARG A 1 82 ? -28.358 -12.692 -18.517 1.00 94.81 82 ARG A O 1
ATOM 663 N N . VAL A 1 83 ? -26.660 -12.219 -17.110 1.00 96.31 83 VAL A N 1
ATOM 664 C CA . VAL A 1 83 ? -26.975 -13.210 -16.078 1.00 96.31 83 VAL A CA 1
ATOM 665 C C . VAL A 1 83 ? -28.193 -12.738 -15.270 1.00 96.31 83 VAL A C 1
ATOM 667 O O . VAL A 1 83 ? -28.249 -11.558 -14.879 1.00 96.31 83 VAL A O 1
ATOM 670 N N . PRO A 1 84 ? -29.193 -13.608 -15.024 1.00 97.69 84 PRO A N 1
ATOM 671 C CA . PRO A 1 84 ? -30.395 -13.243 -14.284 1.00 97.69 84 PRO A CA 1
ATOM 672 C C . PRO A 1 84 ? -30.080 -12.895 -12.821 1.00 97.69 84 PRO A C 1
ATOM 674 O O . PRO A 1 84 ? -29.117 -13.373 -12.224 1.00 97.69 84 PRO A O 1
ATOM 677 N N . ALA A 1 85 ? -30.930 -12.066 -12.209 1.00 97.75 85 ALA A N 1
ATOM 678 C CA . ALA A 1 85 ? -30.708 -11.534 -10.860 1.00 97.75 85 ALA A CA 1
ATOM 679 C C . ALA A 1 85 ? -30.545 -12.618 -9.778 1.00 97.75 85 ALA A C 1
ATOM 681 O O . ALA A 1 85 ? -29.778 -12.429 -8.835 1.00 97.75 85 ALA A O 1
ATOM 682 N N . LEU A 1 86 ? -31.258 -13.742 -9.910 1.00 97.94 86 LEU A N 1
ATOM 683 C CA . LEU A 1 86 ? -31.175 -14.861 -8.968 1.00 97.94 86 LEU A CA 1
ATOM 684 C C . LEU A 1 86 ? -29.788 -15.516 -8.986 1.00 97.94 86 LEU A C 1
ATOM 686 O O . LEU A 1 86 ? -29.229 -15.780 -7.925 1.00 97.94 86 LEU A O 1
ATOM 690 N N . GLU A 1 87 ? -29.206 -15.706 -10.169 1.00 97.88 87 GLU A N 1
ATOM 691 C CA . GLU A 1 87 ? -27.864 -16.276 -10.318 1.00 97.88 87 GLU A CA 1
ATOM 692 C C . GLU A 1 87 ? -26.785 -15.309 -9.827 1.00 97.88 87 GLU A C 1
ATOM 694 O O . GLU A 1 87 ? -25.889 -15.718 -9.093 1.00 97.88 87 GLU A O 1
ATOM 699 N N . ILE A 1 88 ? -26.911 -14.008 -10.123 1.00 98.25 88 ILE A N 1
ATOM 700 C CA . ILE A 1 88 ? -25.988 -12.996 -9.582 1.00 98.25 88 ILE A CA 1
ATOM 701 C C . ILE A 1 88 ? -25.975 -13.026 -8.049 1.00 98.25 88 ILE A C 1
ATOM 703 O O . ILE A 1 88 ? -24.904 -13.024 -7.441 1.00 98.25 88 ILE A O 1
ATOM 707 N N . ARG A 1 89 ? -27.150 -13.122 -7.416 1.00 97.94 89 ARG A N 1
ATOM 708 C CA . ARG A 1 89 ? -27.258 -13.234 -5.954 1.00 97.94 89 ARG A CA 1
ATOM 709 C C . ARG A 1 89 ? -26.675 -14.540 -5.417 1.00 97.94 89 ARG A C 1
ATOM 711 O O . ARG A 1 89 ? -26.128 -14.527 -4.321 1.00 97.94 89 ARG A O 1
ATOM 718 N N . ALA A 1 90 ? -26.755 -15.640 -6.164 1.00 98.12 90 ALA A N 1
ATOM 719 C CA . ALA A 1 90 ? -26.135 -16.906 -5.775 1.00 98.12 90 ALA A CA 1
ATOM 720 C C . ALA A 1 90 ? -24.596 -16.849 -5.840 1.00 98.12 90 ALA A C 1
ATOM 722 O O . ALA A 1 90 ? -23.921 -17.406 -4.977 1.00 98.12 90 ALA A O 1
ATOM 723 N N . ILE A 1 91 ? -24.037 -16.149 -6.832 1.00 97.75 91 ILE A N 1
ATOM 724 C CA . ILE A 1 91 ? -22.586 -16.030 -7.035 1.00 97.75 91 ILE A CA 1
ATOM 725 C C . ILE A 1 91 ? -21.964 -15.046 -6.034 1.00 97.75 91 ILE A C 1
ATOM 727 O O . ILE A 1 91 ? -21.014 -15.378 -5.315 1.00 97.75 91 ILE A O 1
ATOM 731 N N . PHE A 1 92 ? -22.497 -13.824 -5.9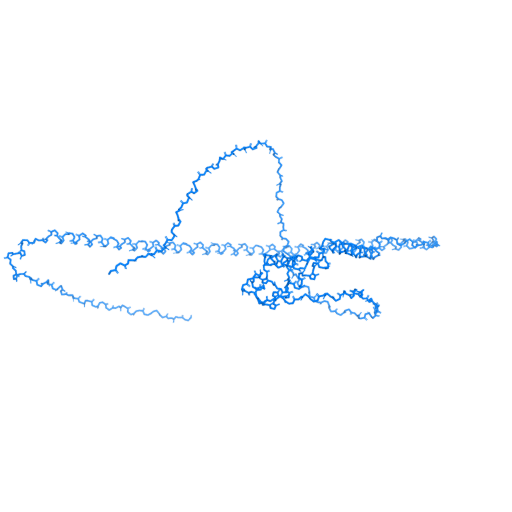85 1.00 98.00 92 PHE A N 1
ATOM 732 C CA . PHE A 1 92 ? -21.907 -12.718 -5.231 1.00 98.00 92 PHE A CA 1
ATOM 733 C C . PHE A 1 92 ? -22.515 -12.549 -3.834 1.00 98.00 92 PHE A C 1
ATOM 735 O O . PHE A 1 92 ? -21.852 -12.028 -2.941 1.00 98.00 92 PHE A O 1
ATOM 742 N N . GLY A 1 93 ? -23.731 -13.036 -3.599 1.00 97.69 93 GLY A N 1
ATOM 743 C CA . GLY A 1 93 ? -24.487 -12.787 -2.373 1.00 97.69 93 GLY A CA 1
ATOM 744 C C . GLY A 1 93 ? -25.480 -11.624 -2.513 1.00 97.69 93 GLY A C 1
ATOM 745 O O . GLY A 1 93 ? -25.571 -10.990 -3.566 1.00 97.69 93 GLY A O 1
ATOM 746 N N . PRO A 1 94 ? -26.259 -11.333 -1.457 1.00 97.69 94 PRO A N 1
ATOM 747 C CA . PRO A 1 94 ? -27.339 -10.345 -1.504 1.00 97.69 94 PRO A CA 1
ATOM 748 C C . PRO A 1 94 ? -26.861 -8.886 -1.476 1.00 97.69 94 PRO A C 1
ATOM 750 O O . PRO A 1 94 ? -27.657 -7.993 -1.751 1.00 97.69 94 PRO A O 1
ATOM 753 N N . SER A 1 95 ? -25.596 -8.634 -1.126 1.00 97.38 95 SER A N 1
ATOM 754 C CA . SER A 1 95 ? -25.035 -7.286 -0.980 1.00 97.38 95 SER A CA 1
ATOM 755 C C . SER A 1 95 ? -24.678 -6.611 -2.307 1.00 97.38 95 SER A C 1
ATOM 757 O O . SER A 1 95 ? -24.555 -5.390 -2.344 1.00 97.38 95 SER A O 1
ATOM 759 N N . ILE A 1 96 ? -24.507 -7.380 -3.387 1.00 97.94 96 ILE A N 1
ATOM 760 C CA . ILE A 1 96 ? -24.052 -6.870 -4.685 1.00 97.94 96 ILE A CA 1
ATOM 761 C C . ILE A 1 96 ? -25.241 -6.667 -5.627 1.00 97.94 96 ILE A C 1
ATOM 763 O O . ILE A 1 96 ? -26.067 -7.563 -5.816 1.00 97.94 96 ILE A O 1
ATOM 767 N N . ASP A 1 97 ? -25.312 -5.488 -6.251 1.00 97.94 97 ASP A N 1
ATOM 768 C CA . ASP A 1 97 ? -26.342 -5.189 -7.246 1.00 97.94 97 ASP A CA 1
ATOM 769 C C . ASP A 1 97 ? -26.162 -6.022 -8.527 1.00 97.94 97 ASP A C 1
ATOM 771 O O . ASP A 1 97 ? -25.053 -6.340 -8.966 1.00 97.94 97 ASP A O 1
ATOM 775 N N . VAL A 1 98 ? -27.282 -6.330 -9.181 1.00 97.69 98 VAL A N 1
ATOM 776 C CA . VAL A 1 98 ? -27.345 -7.147 -10.397 1.00 97.69 98 VAL A CA 1
ATOM 777 C C . VAL A 1 98 ? -26.524 -6.529 -11.525 1.00 97.69 98 VAL A C 1
ATOM 779 O O . VAL A 1 98 ? -25.908 -7.253 -12.311 1.00 97.69 98 VAL A O 1
ATOM 782 N N . ARG A 1 99 ? -26.508 -5.194 -11.631 1.00 97.31 99 ARG A N 1
ATOM 783 C CA . ARG A 1 99 ? -25.723 -4.491 -12.650 1.00 97.31 99 ARG A CA 1
ATOM 784 C C . ARG A 1 99 ? -24.226 -4.647 -12.397 1.00 97.31 99 ARG A C 1
ATOM 786 O O . ARG A 1 99 ? -23.500 -4.985 -13.330 1.00 97.31 99 ARG A O 1
ATOM 793 N N . THR A 1 100 ? -23.791 -4.443 -11.155 1.00 97.81 100 THR A N 1
ATOM 794 C CA . THR A 1 100 ? -22.389 -4.584 -10.743 1.00 97.81 100 THR A CA 1
ATOM 795 C C . THR A 1 100 ? -21.897 -6.013 -10.943 1.00 97.81 100 THR A C 1
ATOM 797 O O . THR A 1 100 ? -20.884 -6.218 -11.605 1.00 97.81 100 THR A O 1
ATOM 800 N N . GLY A 1 101 ? -22.656 -7.015 -10.484 1.00 97.75 101 GLY A N 1
ATOM 801 C CA . GLY A 1 101 ? -22.292 -8.424 -10.664 1.00 97.75 101 GLY A CA 1
ATOM 802 C C . GLY A 1 101 ? -22.142 -8.817 -12.137 1.00 97.75 101 GLY A C 1
ATOM 803 O O . GLY A 1 101 ? -21.172 -9.471 -12.511 1.00 97.75 101 GLY A O 1
ATOM 804 N N . ASN A 1 102 ? -23.044 -8.348 -13.007 1.00 97.31 102 ASN A N 1
ATOM 805 C CA . ASN A 1 102 ? -22.923 -8.569 -14.452 1.00 97.31 102 ASN A CA 1
ATOM 806 C C . ASN A 1 102 ? -21.677 -7.894 -15.052 1.00 97.31 102 ASN A C 1
ATOM 808 O O . ASN A 1 102 ? -21.013 -8.486 -15.901 1.00 97.31 102 ASN A O 1
ATOM 812 N N . ALA A 1 103 ? -21.332 -6.680 -14.613 1.00 96.69 103 ALA A N 1
ATOM 813 C CA . ALA A 1 103 ? -20.134 -5.987 -15.086 1.00 96.69 103 ALA A CA 1
ATOM 814 C C . ALA A 1 103 ? -18.840 -6.698 -14.652 1.00 96.69 103 ALA A C 1
ATOM 816 O O . ALA A 1 103 ? -17.897 -6.798 -15.436 1.00 96.69 103 ALA A O 1
ATOM 817 N N . VAL A 1 104 ? -18.817 -7.240 -13.432 1.00 97.31 104 VAL A N 1
ATOM 818 C CA . VAL A 1 104 ? -17.705 -8.046 -12.908 1.00 97.31 104 VAL A CA 1
ATOM 819 C C . VAL A 1 104 ? -17.544 -9.339 -13.708 1.00 97.31 104 VAL A C 1
ATOM 821 O O . VAL A 1 104 ? -16.439 -9.639 -14.156 1.00 97.31 104 VAL A O 1
ATOM 824 N N . ILE A 1 105 ? -18.634 -10.076 -13.954 1.00 97.38 105 ILE A N 1
ATOM 825 C CA . ILE A 1 105 ? -18.614 -11.291 -14.789 1.00 97.38 105 ILE A CA 1
ATOM 826 C C . ILE A 1 105 ? -18.111 -10.971 -16.202 1.00 97.38 105 ILE A C 1
ATOM 828 O O . ILE A 1 105 ? -17.287 -11.708 -16.741 1.00 97.38 105 ILE A O 1
ATOM 832 N N . TYR A 1 106 ? -18.560 -9.862 -16.794 1.00 96.31 106 TYR A N 1
ATOM 833 C CA . TYR A 1 106 ? -18.111 -9.435 -18.118 1.00 96.31 106 TYR A CA 1
ATOM 834 C C . TYR A 1 106 ? -16.601 -9.160 -18.162 1.00 96.31 106 TYR A C 1
ATOM 836 O O . TYR A 1 106 ? -15.912 -9.670 -19.046 1.00 96.31 106 TYR A O 1
ATOM 844 N N . GLU A 1 107 ? -16.061 -8.406 -17.199 1.00 96.31 107 GLU A N 1
ATOM 845 C CA . GLU A 1 107 ? -14.619 -8.132 -17.154 1.00 96.31 107 GLU A CA 1
ATOM 846 C C . GLU A 1 107 ? -13.792 -9.391 -16.869 1.00 96.31 107 GLU A C 1
ATOM 848 O O . GLU A 1 107 ? -12.770 -9.601 -17.521 1.00 96.31 107 GLU A O 1
ATOM 853 N N . LEU A 1 108 ? -14.243 -10.284 -15.981 1.00 96.81 108 LEU A N 1
ATOM 854 C CA . LEU A 1 108 ? -13.571 -11.571 -15.768 1.00 96.81 108 LEU A CA 1
ATOM 855 C C . LEU A 1 108 ? -13.573 -12.424 -17.041 1.00 96.81 108 LEU A C 1
ATOM 857 O O . LEU A 1 108 ? -12.545 -12.992 -17.404 1.00 96.81 108 LEU A O 1
ATOM 861 N N . HIS A 1 109 ? -14.696 -12.489 -17.757 1.00 96.31 109 HIS A N 1
ATOM 862 C CA . HIS A 1 109 ? -14.788 -13.231 -19.012 1.00 96.31 109 HIS A CA 1
ATOM 863 C C . HIS A 1 109 ? -13.852 -12.668 -20.084 1.00 96.31 109 HIS A C 1
ATOM 865 O O . HIS A 1 109 ? -13.126 -13.418 -20.736 1.00 96.31 109 HIS A O 1
ATOM 871 N N . LYS A 1 110 ? -13.809 -11.341 -20.214 1.00 95.38 110 LYS A N 1
ATOM 872 C CA . LYS A 1 110 ? -12.891 -10.646 -21.114 1.00 95.38 110 LYS A CA 1
ATOM 873 C C . LYS A 1 110 ? -11.432 -10.966 -20.784 1.00 95.38 110 LYS A C 1
ATOM 875 O O . LYS A 1 110 ? -10.695 -11.309 -21.700 1.00 95.38 110 LYS A O 1
ATOM 880 N N . ARG A 1 111 ? -11.038 -10.933 -19.501 1.00 96.00 111 ARG A N 1
ATOM 881 C CA . ARG A 1 111 ? -9.677 -11.294 -19.053 1.00 96.00 111 ARG A CA 1
ATOM 882 C C . ARG A 1 111 ? -9.316 -12.750 -19.348 1.00 96.00 111 ARG A C 1
ATOM 884 O O . ARG A 1 111 ? -8.177 -13.018 -19.719 1.00 96.00 111 ARG A O 1
ATOM 891 N N . ARG A 1 112 ? -10.271 -13.682 -19.209 1.00 95.81 112 ARG A N 1
ATOM 892 C CA . ARG A 1 112 ? -10.083 -15.102 -19.576 1.00 95.81 112 ARG A CA 1
ATOM 893 C C . ARG A 1 112 ? -9.772 -15.251 -21.060 1.00 95.81 112 ARG A C 1
ATOM 895 O O . ARG A 1 112 ? -8.812 -15.921 -21.410 1.00 95.81 112 ARG A O 1
ATOM 902 N N . ILE A 1 113 ? -10.567 -14.610 -21.917 1.00 95.56 113 ILE A N 1
ATOM 903 C CA . ILE A 1 113 ? -10.389 -14.687 -23.373 1.00 95.56 113 ILE A CA 1
ATOM 904 C C . ILE A 1 113 ? -9.101 -13.984 -23.809 1.00 95.56 113 ILE A C 1
ATOM 906 O O . ILE A 1 113 ? -8.437 -14.453 -24.724 1.00 95.56 113 ILE A O 1
ATOM 910 N N . SER A 1 114 ? -8.733 -12.872 -23.169 1.00 94.62 114 SER A N 1
ATOM 911 C CA . SER A 1 114 ? -7.515 -12.139 -23.520 1.00 94.62 114 SER A CA 1
ATOM 912 C C . SER A 1 114 ? -6.237 -12.696 -22.891 1.00 94.62 114 SER A C 1
ATOM 914 O O . SER A 1 114 ? -5.181 -12.135 -23.147 1.00 94.62 114 SER A O 1
ATOM 916 N N . GLY A 1 115 ? -6.315 -13.712 -22.024 1.00 95.19 115 GLY A N 1
ATOM 917 C CA . GLY A 1 115 ? -5.150 -14.269 -21.323 1.00 95.19 115 GLY A CA 1
ATOM 918 C C . GLY A 1 115 ? -4.578 -13.397 -20.194 1.00 95.19 115 GLY A C 1
ATOM 919 O O . GLY A 1 115 ? -3.629 -13.795 -19.530 1.00 95.19 115 GLY A O 1
ATOM 920 N N . THR A 1 116 ? -5.177 -12.237 -19.905 1.00 95.88 116 THR A N 1
ATOM 921 C CA . THR A 1 116 ? -4.674 -11.256 -18.916 1.00 95.88 116 THR A CA 1
ATOM 922 C C . THR A 1 116 ? -5.062 -11.582 -17.476 1.00 95.88 116 THR A C 1
ATOM 924 O O . THR A 1 116 ? -4.744 -10.827 -16.555 1.00 95.88 116 THR A O 1
ATOM 927 N N . LEU A 1 117 ? -5.785 -12.684 -17.258 1.00 95.81 117 LEU A N 1
ATOM 928 C CA . LEU A 1 117 ? -6.236 -13.091 -15.929 1.00 95.81 117 LEU A CA 1
ATOM 929 C C . LEU A 1 117 ? -5.060 -13.368 -14.977 1.00 95.81 117 LEU A C 1
ATOM 931 O O . LEU A 1 117 ? -5.185 -13.095 -13.787 1.00 95.81 117 LEU A O 1
ATOM 935 N N . VAL A 1 118 ? -3.932 -13.866 -15.499 1.00 93.19 118 VAL A N 1
ATOM 936 C CA . VAL A 1 118 ? -2.722 -14.165 -14.712 1.00 93.19 118 VAL A CA 1
ATOM 937 C C . VAL A 1 118 ? -2.085 -12.884 -14.167 1.00 93.19 118 VAL A C 1
ATOM 939 O O . VAL A 1 118 ? -1.771 -12.820 -12.982 1.00 93.19 118 VAL A O 1
ATOM 942 N N . ASP A 1 119 ? -1.973 -11.847 -14.998 1.00 92.44 119 ASP A N 1
ATOM 943 C CA . ASP A 1 119 ? -1.312 -10.591 -14.623 1.00 92.44 119 ASP A CA 1
ATOM 944 C C . ASP A 1 119 ? -2.200 -9.681 -13.772 1.00 92.44 119 ASP A C 1
ATOM 946 O O . ASP A 1 119 ? -1.763 -9.113 -12.773 1.00 92.44 119 ASP A O 1
ATOM 950 N N . ALA A 1 120 ? -3.462 -9.507 -14.179 1.00 92.75 120 ALA A N 1
ATOM 951 C CA . ALA A 1 120 ? -4.383 -8.581 -13.520 1.00 92.75 120 ALA A CA 1
ATOM 952 C C . ALA A 1 120 ? -5.103 -9.207 -12.312 1.00 92.75 120 ALA A C 1
ATOM 954 O O . ALA A 1 120 ? -5.722 -8.491 -11.520 1.00 92.75 120 ALA A O 1
ATOM 955 N N . GLY A 1 121 ? -5.065 -10.536 -12.190 1.00 94.44 121 GLY A N 1
ATOM 956 C CA . GLY A 1 121 ? -5.728 -11.291 -11.135 1.00 94.44 121 GLY A CA 1
ATOM 957 C C . GLY A 1 121 ? -7.254 -11.143 -11.125 1.00 94.44 121 GLY A C 1
ATOM 958 O O . GLY A 1 121 ? -7.895 -10.762 -12.114 1.00 94.44 121 GLY A O 1
ATOM 959 N N . LEU A 1 122 ? -7.843 -11.446 -9.965 1.00 96.44 122 LEU A N 1
ATOM 960 C CA . LEU A 1 122 ? -9.288 -11.368 -9.709 1.00 96.44 122 LEU A CA 1
ATOM 961 C C . LEU A 1 122 ? -9.746 -9.981 -9.245 1.00 96.44 122 LEU A C 1
ATOM 963 O O . LEU A 1 122 ? -10.941 -9.692 -9.265 1.00 96.44 122 LEU A O 1
ATOM 967 N N . HIS A 1 123 ? -8.814 -9.118 -8.833 1.00 96.25 123 HIS A N 1
ATOM 968 C CA . HIS A 1 123 ? -9.146 -7.786 -8.354 1.00 96.25 123 HIS A CA 1
ATOM 969 C C . HIS A 1 123 ? -9.525 -6.866 -9.524 1.00 96.25 123 HIS A C 1
ATOM 971 O O . HIS A 1 123 ? -8.815 -6.754 -10.534 1.00 96.25 123 HIS A O 1
ATOM 977 N N . ILE A 1 124 ? -10.666 -6.192 -9.389 1.00 95.81 124 ILE A N 1
ATOM 978 C CA . ILE A 1 124 ? -11.151 -5.214 -10.360 1.00 95.81 124 ILE A CA 1
ATOM 979 C C . ILE A 1 124 ? -11.195 -3.859 -9.650 1.00 95.81 124 ILE A C 1
ATOM 981 O O . ILE A 1 124 ? -12.095 -3.641 -8.844 1.00 95.81 124 ILE A O 1
ATOM 985 N N . PRO A 1 125 ? -10.275 -2.925 -9.959 1.00 95.62 125 PRO A N 1
ATOM 986 C CA . PRO A 1 125 ? -10.179 -1.642 -9.255 1.00 95.62 125 PRO A CA 1
ATOM 987 C C . PRO A 1 125 ? -11.464 -0.803 -9.278 1.00 95.62 125 PRO A C 1
ATOM 989 O O . PRO A 1 125 ? -11.674 0.029 -8.404 1.00 95.62 125 PRO A O 1
ATOM 992 N N . ALA A 1 126 ? -12.321 -1.012 -10.282 1.00 96.50 126 ALA A N 1
ATOM 993 C CA . ALA A 1 126 ? -13.607 -0.333 -10.397 1.00 96.50 126 ALA A CA 1
ATOM 994 C C . ALA A 1 126 ? -14.673 -0.843 -9.405 1.00 96.50 126 ALA A C 1
ATOM 996 O O . ALA A 1 126 ? -15.659 -0.142 -9.199 1.00 96.50 126 ALA A O 1
ATOM 997 N N . TYR A 1 127 ? -14.482 -2.031 -8.818 1.00 96.94 127 TYR A N 1
ATOM 998 C CA . TYR A 1 127 ? -15.429 -2.699 -7.913 1.00 96.94 127 TYR A CA 1
ATOM 999 C C . TYR A 1 127 ? -14.694 -3.247 -6.673 1.00 96.94 127 TYR A C 1
ATOM 1001 O O . TYR A 1 127 ? -14.563 -4.466 -6.517 1.00 96.94 127 TYR A O 1
ATOM 1009 N N . PRO A 1 128 ? -14.148 -2.369 -5.810 1.00 96.81 128 PRO A N 1
ATOM 1010 C CA . PRO A 1 128 ? -13.379 -2.772 -4.630 1.00 96.81 128 PRO A CA 1
ATOM 1011 C C . PRO A 1 128 ? -14.200 -3.552 -3.591 1.00 96.81 128 PRO A C 1
ATOM 1013 O O . PRO A 1 128 ? -13.623 -4.238 -2.753 1.00 96.81 128 PRO A O 1
ATOM 1016 N N . GLU A 1 129 ? -15.531 -3.470 -3.638 1.00 96.94 129 GLU A N 1
ATOM 1017 C CA . GLU A 1 129 ? -16.451 -4.206 -2.769 1.00 96.94 129 GLU A CA 1
ATOM 1018 C C . GLU A 1 129 ? -16.480 -5.721 -3.026 1.00 96.94 129 GLU A C 1
ATOM 1020 O O . GLU A 1 129 ? -17.001 -6.473 -2.200 1.00 96.94 129 GLU A O 1
ATOM 1025 N N . ILE A 1 130 ? -15.937 -6.178 -4.159 1.00 97.69 130 ILE A N 1
ATOM 1026 C CA . ILE A 1 130 ? -15.911 -7.593 -4.521 1.00 97.69 130 ILE A CA 1
ATOM 1027 C C . ILE A 1 130 ? -14.727 -8.275 -3.844 1.00 97.69 130 ILE A C 1
ATOM 1029 O O . ILE A 1 130 ? -13.565 -7.978 -4.129 1.00 97.69 130 ILE A O 1
ATOM 1033 N N . THR A 1 131 ? -15.025 -9.235 -2.973 1.00 97.75 131 THR A N 1
ATOM 1034 C CA . THR A 1 131 ? -13.997 -10.045 -2.318 1.00 97.75 131 THR A CA 1
ATOM 1035 C C . THR A 1 131 ? -13.398 -11.065 -3.285 1.00 97.75 131 THR A C 1
ATOM 1037 O O . THR A 1 131 ? -14.025 -11.487 -4.261 1.00 97.75 131 THR A O 1
ATOM 1040 N N . GLU A 1 132 ? -12.180 -11.518 -2.999 1.00 97.00 132 GLU A N 1
ATOM 1041 C CA . GLU A 1 132 ? -11.502 -12.529 -3.817 1.00 97.00 132 GLU A CA 1
ATOM 1042 C C . GLU A 1 132 ? -12.305 -13.841 -3.907 1.00 97.00 132 GLU A C 1
ATOM 1044 O O . GLU A 1 132 ? -12.406 -14.450 -4.972 1.00 97.00 132 GLU A O 1
ATOM 1049 N N . GLU A 1 133 ? -12.966 -14.245 -2.818 1.00 97.69 133 GLU A N 1
ATOM 1050 C CA . GLU A 1 133 ? -13.847 -15.417 -2.789 1.00 97.69 133 GLU A CA 1
ATOM 1051 C C . GLU A 1 133 ? -15.037 -15.286 -3.750 1.00 97.69 133 GLU A C 1
ATOM 1053 O O . GLU A 1 133 ? -15.379 -16.237 -4.457 1.00 97.69 133 GLU A O 1
ATOM 1058 N N . GLN A 1 134 ? -15.667 -14.107 -3.801 1.00 97.88 134 GLN A N 1
ATOM 1059 C CA . GLN A 1 134 ? -16.750 -13.820 -4.744 1.00 97.88 134 GLN A CA 1
ATOM 1060 C C . GLN A 1 134 ? -16.240 -13.855 -6.190 1.00 97.88 134 GLN A C 1
ATOM 1062 O O . GLN A 1 134 ? -16.891 -14.445 -7.055 1.00 97.88 134 GLN A O 1
ATOM 1067 N N . GLY A 1 135 ? -15.054 -13.288 -6.442 1.00 97.69 135 GLY A N 1
ATOM 1068 C CA . GLY A 1 135 ? -14.381 -13.360 -7.741 1.00 97.69 135 GLY A CA 1
ATOM 1069 C C . GLY A 1 135 ? -14.114 -14.802 -8.188 1.00 97.69 135 GLY A C 1
ATOM 1070 O O . GLY A 1 135 ? -14.412 -15.160 -9.327 1.00 97.69 135 GLY A O 1
ATOM 1071 N N . ASN A 1 136 ? -13.652 -15.664 -7.278 1.00 97.94 136 ASN A N 1
ATOM 1072 C CA . ASN A 1 136 ? -13.428 -17.090 -7.537 1.00 97.94 136 ASN A CA 1
ATOM 1073 C C . ASN A 1 136 ? -14.721 -17.856 -7.858 1.00 97.94 136 ASN A C 1
ATOM 1075 O O . ASN A 1 136 ? -14.739 -18.693 -8.768 1.00 97.94 136 ASN A O 1
ATOM 1079 N N . ARG A 1 137 ? -15.827 -17.559 -7.160 1.00 98.38 137 ARG A N 1
ATOM 1080 C CA . ARG A 1 137 ? -17.144 -18.138 -7.482 1.00 98.38 137 ARG A CA 1
ATOM 1081 C C . ARG A 1 137 ? -17.629 -17.702 -8.863 1.00 98.38 137 ARG A C 1
ATOM 1083 O O . ARG A 1 137 ? -18.062 -18.546 -9.645 1.00 98.38 137 ARG A O 1
ATOM 1090 N N . ALA A 1 138 ? -17.498 -16.417 -9.191 1.00 98.00 138 ALA A N 1
ATOM 1091 C CA . ALA A 1 138 ? -17.863 -15.886 -10.504 1.00 98.00 138 ALA A CA 1
ATOM 1092 C C . ALA A 1 138 ? -17.023 -16.503 -11.632 1.00 98.00 138 ALA A C 1
ATOM 1094 O O . ALA A 1 138 ? -17.557 -16.867 -12.681 1.00 98.00 138 ALA A O 1
ATOM 1095 N N . LEU A 1 139 ? -15.721 -16.686 -11.403 1.00 97.69 139 LEU A N 1
ATOM 1096 C CA . LEU A 1 139 ? -14.822 -17.343 -12.348 1.00 97.69 139 LEU A CA 1
ATOM 1097 C C . LEU A 1 139 ? -15.182 -18.823 -12.551 1.00 97.69 139 LEU A C 1
ATOM 1099 O O . LEU A 1 139 ? -15.183 -19.310 -13.681 1.00 97.69 139 LEU A O 1
ATOM 1103 N N . SER A 1 140 ? -15.528 -19.531 -11.475 1.00 97.75 140 SER A N 1
ATOM 1104 C CA . SER A 1 140 ? -15.964 -20.931 -11.538 1.00 97.75 140 SER A CA 1
ATOM 1105 C C . SER A 1 140 ? -17.273 -21.079 -12.318 1.00 97.75 140 SER A C 1
ATOM 1107 O O . SER A 1 140 ? -17.383 -21.951 -13.178 1.00 97.75 140 SER A O 1
ATOM 1109 N N . TRP A 1 141 ? -18.233 -20.176 -12.088 1.00 97.75 141 TRP A N 1
ATOM 1110 C CA . TRP A 1 141 ? -19.475 -20.104 -12.860 1.00 97.75 141 TRP A CA 1
ATOM 1111 C C . TRP A 1 141 ? -19.194 -19.866 -14.353 1.00 97.75 141 TRP A C 1
ATOM 1113 O O . TRP A 1 141 ? -19.703 -20.589 -15.210 1.00 97.75 141 TRP A O 1
ATOM 1123 N N . LEU A 1 142 ? -18.299 -18.925 -14.676 1.00 96.88 142 LEU A N 1
ATOM 1124 C CA . LEU A 1 142 ? -17.879 -18.647 -16.051 1.00 96.88 142 LEU A CA 1
ATOM 1125 C C . LEU A 1 142 ? -17.226 -19.857 -16.732 1.00 96.88 142 LEU A C 1
ATOM 1127 O O . LEU A 1 142 ? -17.469 -20.083 -17.915 1.00 96.88 142 LEU A O 1
ATOM 1131 N N . ARG A 1 143 ? -16.399 -20.627 -16.018 1.00 96.50 143 ARG A N 1
ATOM 1132 C CA . ARG A 1 143 ? -15.761 -21.848 -16.542 1.00 96.50 143 ARG A CA 1
ATOM 1133 C C . ARG A 1 143 ? -16.770 -22.935 -16.882 1.00 96.50 143 ARG A C 1
ATOM 1135 O O . ARG A 1 143 ? -16.583 -23.636 -17.870 1.00 96.50 143 ARG A O 1
ATOM 1142 N N . PHE A 1 144 ? -17.831 -23.040 -16.090 1.00 97.31 144 PHE A N 1
ATOM 1143 C CA . PHE A 1 144 ? -18.892 -24.013 -16.304 1.00 97.31 144 PHE A CA 1
ATOM 1144 C C . PHE A 1 144 ? -19.796 -23.641 -17.491 1.00 97.31 144 PHE A C 1
ATOM 1146 O O . PHE A 1 144 ? -20.055 -24.477 -18.350 1.00 97.31 144 PHE A O 1
ATOM 1153 N N . HIS A 1 145 ? -20.249 -22.384 -17.569 1.00 96.50 145 HIS A N 1
ATOM 1154 C CA . HIS A 1 145 ? -21.209 -21.946 -18.594 1.00 96.50 145 HIS A CA 1
ATOM 1155 C C . HIS A 1 145 ? -20.568 -21.520 -19.921 1.00 96.50 145 HIS A C 1
ATOM 1157 O O . HIS A 1 145 ? -21.190 -21.637 -20.976 1.00 96.50 145 HIS A O 1
ATOM 1163 N N . HIS A 1 146 ? -19.328 -21.031 -19.881 1.00 95.50 146 HIS A N 1
ATOM 1164 C CA . HIS A 1 146 ? -18.583 -20.562 -21.047 1.00 95.50 146 HIS A CA 1
ATOM 1165 C C . HIS A 1 146 ? -17.193 -21.216 -21.059 1.00 95.50 146 HIS A C 1
ATOM 1167 O O . HIS A 1 146 ? -16.203 -20.584 -20.647 1.00 95.50 146 HIS A O 1
ATOM 1173 N N . PRO A 1 147 ? -17.106 -22.492 -21.487 1.00 95.44 147 PRO A N 1
ATOM 1174 C CA . PRO A 1 147 ? -15.832 -23.180 -21.607 1.00 95.44 147 PRO A CA 1
ATOM 1175 C C . PRO A 1 147 ? -14.972 -22.467 -22.656 1.00 95.44 147 PRO A C 1
ATOM 1177 O O . PRO A 1 147 ? -15.400 -22.235 -23.785 1.00 95.44 147 PRO A O 1
ATOM 1180 N N . ALA A 1 148 ? -13.766 -22.086 -22.253 1.00 93.88 148 ALA A N 1
ATOM 1181 C CA . ALA A 1 148 ? -12.775 -21.422 -23.087 1.00 93.88 148 ALA A CA 1
ATOM 1182 C C . ALA A 1 148 ? -11.398 -21.980 -22.722 1.00 93.88 148 ALA A C 1
ATOM 1184 O O . ALA A 1 148 ? -11.164 -22.317 -21.558 1.00 93.88 148 ALA A O 1
ATOM 1185 N N . ASP A 1 149 ? -10.500 -22.066 -23.701 1.00 96.44 149 ASP A N 1
ATOM 1186 C CA . ASP A 1 149 ? -9.125 -22.507 -23.478 1.00 96.44 149 ASP A CA 1
ATOM 1187 C C . ASP A 1 149 ? -8.286 -21.353 -22.907 1.00 96.44 149 ASP A C 1
ATOM 1189 O O . ASP A 1 149 ? -7.592 -20.625 -23.617 1.00 96.44 149 ASP A O 1
ATOM 1193 N N . GLU A 1 150 ? -8.415 -21.147 -21.594 1.00 94.31 150 GLU A N 1
ATOM 1194 C CA . GLU A 1 150 ? -7.682 -20.112 -20.856 1.00 94.31 150 GLU A CA 1
ATOM 1195 C C . GLU A 1 150 ? -6.164 -20.296 -20.961 1.00 94.31 150 GLU A C 1
ATOM 1197 O O . GLU A 1 150 ? -5.431 -19.310 -20.949 1.00 94.31 150 GLU A O 1
ATOM 1202 N N . ALA A 1 151 ? -5.692 -21.543 -21.063 1.00 94.69 151 ALA A N 1
ATOM 1203 C CA . ALA A 1 151 ? -4.270 -21.848 -21.136 1.00 94.69 151 ALA A CA 1
ATOM 1204 C C . ALA A 1 151 ? -3.682 -21.402 -22.479 1.00 94.69 151 ALA A C 1
ATOM 1206 O O . ALA A 1 151 ? -2.632 -20.757 -22.498 1.00 94.69 151 ALA A O 1
ATOM 1207 N N . ALA A 1 152 ? -4.380 -21.671 -23.587 1.00 95.31 152 ALA A N 1
ATOM 1208 C CA . ALA A 1 152 ? -3.981 -21.178 -24.903 1.00 95.31 152 ALA A CA 1
ATOM 1209 C C . ALA A 1 152 ? -3.993 -19.641 -24.967 1.00 95.31 152 ALA A C 1
ATOM 1211 O O . ALA A 1 152 ? -3.024 -19.042 -25.432 1.00 95.31 152 ALA A O 1
ATOM 1212 N N . ALA A 1 153 ? -5.041 -18.998 -24.436 1.00 93.25 153 ALA A N 1
ATOM 1213 C CA . ALA A 1 153 ? -5.134 -17.538 -24.396 1.00 93.25 153 ALA A CA 1
ATOM 1214 C C . ALA A 1 153 ? -4.013 -16.900 -23.555 1.00 93.25 153 ALA A C 1
ATOM 1216 O O . ALA A 1 153 ? -3.421 -15.900 -23.960 1.00 93.25 153 ALA A O 1
ATOM 1217 N N . ALA A 1 154 ? -3.689 -17.486 -22.398 1.00 92.56 154 ALA A N 1
ATOM 1218 C CA . ALA A 1 154 ? -2.587 -17.026 -21.555 1.00 92.56 154 ALA A CA 1
ATOM 1219 C C . ALA A 1 154 ? -1.223 -17.194 -22.244 1.00 92.56 154 ALA A C 1
ATOM 1221 O O . ALA A 1 154 ? -0.381 -16.303 -22.150 1.00 92.56 154 ALA A O 1
ATOM 1222 N N . ALA A 1 155 ? -1.010 -18.298 -22.969 1.00 93.75 155 ALA A N 1
ATOM 1223 C CA . ALA A 1 155 ? 0.222 -18.527 -23.718 1.00 93.75 155 ALA A CA 1
ATOM 1224 C C . ALA A 1 155 ? 0.401 -17.517 -24.865 1.00 93.75 155 ALA A C 1
ATOM 1226 O O . ALA A 1 155 ? 1.487 -16.962 -25.024 1.00 93.75 155 ALA A O 1
ATOM 1227 N N . GLU A 1 156 ? -0.657 -17.237 -25.632 1.00 93.94 156 GLU A N 1
ATOM 1228 C CA . GLU A 1 156 ? -0.617 -16.233 -26.704 1.00 93.94 156 GLU A CA 1
ATOM 1229 C C . GLU A 1 156 ? -0.331 -14.831 -26.151 1.00 93.94 156 GLU A C 1
ATOM 1231 O O . GLU A 1 156 ? 0.508 -14.108 -26.691 1.00 93.94 156 GLU A O 1
ATOM 1236 N N . TYR A 1 157 ? -0.975 -14.464 -25.039 1.00 93.00 157 TYR A N 1
ATOM 1237 C CA . TYR A 1 157 ? -0.733 -13.185 -24.379 1.00 93.00 157 TYR A CA 1
ATOM 1238 C C . TYR A 1 157 ? 0.710 -13.061 -23.868 1.00 93.00 157 TYR A C 1
ATOM 1240 O O . TYR A 1 157 ? 1.350 -12.035 -24.091 1.00 93.00 157 TYR A O 1
ATOM 1248 N N . ALA A 1 158 ? 1.248 -14.110 -23.237 1.00 94.00 158 ALA A N 1
ATOM 1249 C CA . ALA A 1 158 ? 2.621 -14.116 -22.738 1.00 94.00 158 ALA A CA 1
ATOM 1250 C C . ALA A 1 158 ? 3.651 -13.933 -23.865 1.00 94.00 158 ALA A C 1
ATOM 1252 O O . ALA A 1 158 ? 4.594 -13.163 -23.703 1.00 94.00 158 ALA A O 1
ATOM 1253 N N . LEU A 1 159 ? 3.450 -14.583 -25.018 1.00 94.00 159 LEU A N 1
ATOM 1254 C CA . LEU A 1 159 ? 4.308 -14.397 -26.194 1.00 94.00 159 LEU A CA 1
ATOM 1255 C C . LEU A 1 159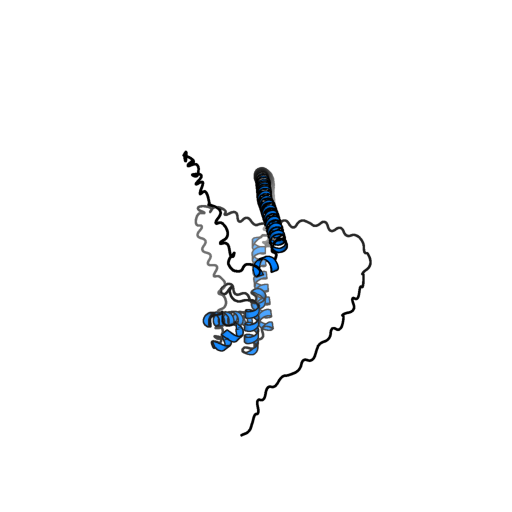 ? 4.227 -12.964 -26.736 1.00 94.00 159 LEU A C 1
ATOM 1257 O O . LEU A 1 159 ? 5.252 -12.351 -27.022 1.00 94.00 159 LEU A O 1
ATOM 1261 N N . ALA A 1 160 ? 3.017 -12.407 -26.835 1.00 92.38 160 ALA A N 1
ATOM 1262 C CA . ALA A 1 160 ? 2.823 -11.040 -27.310 1.00 92.38 160 ALA A CA 1
ATOM 1263 C C . ALA A 1 160 ? 3.452 -9.990 -26.374 1.00 92.38 160 ALA A C 1
ATOM 1265 O O . ALA A 1 160 ? 3.984 -8.982 -26.847 1.00 92.38 160 ALA A O 1
ATOM 1266 N N . GLU A 1 161 ? 3.397 -10.209 -25.058 1.00 93.12 161 GLU A N 1
ATOM 1267 C CA . GLU A 1 161 ? 4.002 -9.299 -24.083 1.00 93.12 161 GLU A CA 1
ATOM 1268 C C . GLU A 1 161 ? 5.536 -9.440 -24.045 1.00 93.12 161 GLU A C 1
ATOM 1270 O O . GLU A 1 161 ? 6.221 -8.425 -23.919 1.00 93.12 161 GLU A O 1
ATOM 1275 N N . ASP A 1 162 ? 6.092 -10.644 -24.245 1.00 93.44 162 ASP A N 1
ATOM 1276 C CA . ASP A 1 162 ? 7.545 -10.853 -24.382 1.00 93.44 162 ASP A CA 1
ATOM 1277 C C . ASP A 1 162 ? 8.106 -10.124 -25.614 1.00 93.44 162 ASP A C 1
ATOM 1279 O O . ASP A 1 162 ? 9.073 -9.367 -25.507 1.00 93.44 162 ASP A O 1
ATOM 1283 N N . ASP A 1 163 ? 7.437 -10.239 -26.766 1.00 94.94 163 ASP A N 1
ATOM 1284 C CA . ASP A 1 163 ? 7.811 -9.516 -27.989 1.00 94.94 163 ASP A CA 1
ATOM 1285 C C . ASP A 1 163 ? 7.779 -7.992 -27.788 1.00 94.94 163 ASP A C 1
ATOM 1287 O O . ASP A 1 163 ? 8.659 -7.260 -28.258 1.00 94.94 163 ASP A O 1
ATOM 1291 N N . LYS A 1 164 ? 6.779 -7.493 -27.055 1.00 94.31 164 LYS A N 1
ATOM 1292 C CA . LYS A 1 164 ? 6.653 -6.068 -26.735 1.00 94.31 164 LYS A CA 1
ATOM 1293 C C . LYS A 1 164 ? 7.759 -5.599 -25.792 1.00 94.31 164 LYS A C 1
ATOM 1295 O O . LYS A 1 164 ? 8.384 -4.572 -26.061 1.00 94.31 164 LYS A O 1
ATOM 1300 N N . LEU A 1 165 ? 8.038 -6.346 -24.725 1.00 92.81 165 LEU A N 1
ATOM 1301 C CA . LEU A 1 165 ? 9.133 -6.046 -23.801 1.00 92.81 165 LEU A CA 1
ATOM 1302 C C . LEU A 1 165 ? 10.483 -6.075 -24.516 1.00 92.81 165 LEU A C 1
ATOM 1304 O O . LEU A 1 165 ? 11.321 -5.199 -24.292 1.00 92.81 165 LEU A O 1
ATOM 1308 N N . ARG A 1 166 ? 10.683 -7.032 -25.424 1.00 92.75 166 ARG A N 1
ATOM 1309 C CA . ARG A 1 166 ? 11.878 -7.112 -26.261 1.00 92.75 166 ARG A CA 1
ATOM 1310 C C . ARG A 1 166 ? 12.030 -5.878 -27.145 1.00 92.75 166 ARG A C 1
ATOM 1312 O O . ARG A 1 166 ? 13.103 -5.279 -27.145 1.00 92.75 166 ARG A O 1
ATOM 1319 N N . ALA A 1 167 ? 10.969 -5.449 -27.826 1.00 92.94 167 ALA A N 1
ATOM 1320 C CA . ALA A 1 167 ? 10.995 -4.238 -28.645 1.00 92.94 167 ALA A CA 1
ATOM 1321 C C . ALA A 1 167 ? 11.303 -2.977 -27.811 1.00 92.94 167 ALA A C 1
ATOM 1323 O O . ALA A 1 167 ? 12.118 -2.146 -28.215 1.00 92.94 167 ALA A O 1
ATOM 1324 N N . GLU A 1 168 ? 10.717 -2.849 -26.615 1.00 93.19 168 GLU A N 1
ATOM 1325 C CA . GLU A 1 168 ? 11.014 -1.742 -25.696 1.00 93.19 168 GLU A CA 1
ATOM 1326 C C . GLU A 1 168 ? 12.469 -1.759 -25.206 1.00 93.19 168 GLU A C 1
ATOM 1328 O O . GLU A 1 168 ? 13.093 -0.703 -25.044 1.00 93.19 168 GLU A O 1
ATOM 1333 N N . LEU A 1 169 ? 13.024 -2.945 -24.944 1.00 90.12 169 LEU A N 1
ATOM 1334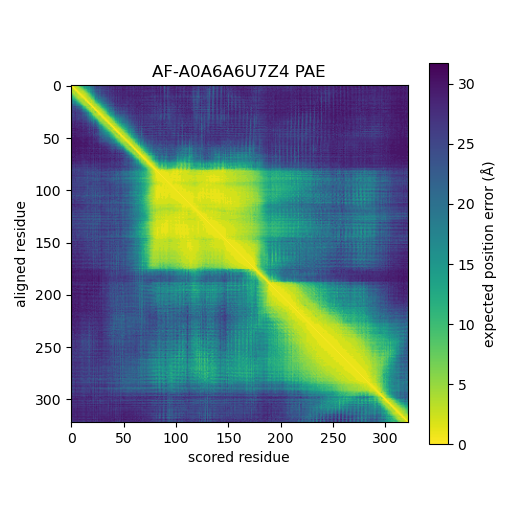 C CA . LEU A 1 169 ? 14.425 -3.104 -24.565 1.00 90.12 169 LEU A CA 1
ATOM 1335 C C . LEU A 1 169 ? 15.358 -2.758 -25.724 1.00 90.12 169 LEU A C 1
ATOM 1337 O O . LEU A 1 169 ? 16.343 -2.059 -25.497 1.00 90.12 169 LEU A O 1
ATOM 1341 N N . GLU A 1 170 ? 15.040 -3.174 -26.949 1.00 88.06 170 GLU A N 1
ATOM 1342 C CA . GLU A 1 170 ? 15.795 -2.819 -28.155 1.00 88.06 170 GLU A CA 1
ATOM 1343 C C . GLU A 1 170 ? 15.793 -1.298 -28.389 1.00 88.06 170 GLU A C 1
ATOM 1345 O O . GLU A 1 170 ? 16.849 -0.709 -28.632 1.00 88.06 170 GLU A O 1
ATOM 1350 N N . GLU A 1 171 ? 14.652 -0.624 -28.211 1.00 89.06 171 GLU A N 1
ATOM 1351 C CA . GLU A 1 171 ? 14.559 0.838 -28.311 1.00 89.06 171 GLU A CA 1
ATOM 1352 C C . GLU A 1 171 ? 15.380 1.544 -27.217 1.00 89.06 171 GLU A C 1
ATOM 1354 O O . GLU A 1 171 ? 16.148 2.473 -27.491 1.00 89.06 171 GLU A O 1
ATOM 1359 N N . LYS A 1 172 ? 15.271 1.090 -25.962 1.00 87.31 172 LYS A N 1
ATOM 1360 C CA . LYS A 1 172 ? 16.073 1.624 -24.847 1.00 87.31 172 LYS A CA 1
ATOM 1361 C C . LYS A 1 172 ? 17.563 1.386 -25.069 1.00 87.31 172 LYS A C 1
ATOM 1363 O O . LYS A 1 172 ? 18.381 2.250 -24.744 1.00 87.31 172 LYS A O 1
ATOM 1368 N N . ALA A 1 173 ? 17.934 0.243 -25.630 1.00 86.31 173 ALA A N 1
ATOM 1369 C CA . ALA A 1 173 ? 19.313 -0.100 -25.924 1.00 86.31 173 ALA A CA 1
ATOM 1370 C C . ALA A 1 173 ? 19.890 0.758 -27.065 1.00 86.31 173 ALA A C 1
ATOM 1372 O O . ALA A 1 173 ? 21.018 1.243 -26.952 1.00 86.31 173 ALA A O 1
ATOM 1373 N N . ALA A 1 174 ? 19.098 1.032 -28.105 1.00 80.44 174 ALA A N 1
ATOM 1374 C CA . ALA A 1 174 ? 19.449 1.978 -29.163 1.00 80.44 174 ALA A CA 1
ATOM 1375 C C . ALA A 1 174 ? 19.622 3.408 -28.616 1.00 80.44 174 ALA A C 1
ATOM 1377 O O . ALA A 1 174 ? 20.597 4.091 -28.932 1.00 80.44 174 ALA A O 1
ATOM 1378 N N . ASN A 1 175 ? 18.722 3.848 -27.732 1.00 82.69 175 ASN A N 1
ATOM 1379 C CA . ASN A 1 175 ? 18.771 5.185 -27.133 1.00 82.69 175 ASN A CA 1
ATOM 1380 C C . ASN A 1 175 ? 19.903 5.358 -26.111 1.00 82.69 175 ASN A C 1
ATOM 1382 O O . ASN A 1 175 ? 20.415 6.464 -25.941 1.00 82.69 175 ASN A O 1
ATOM 1386 N N . SER A 1 176 ? 20.308 4.290 -25.424 1.00 79.19 176 SER A N 1
ATOM 1387 C CA . SER A 1 176 ? 21.335 4.340 -24.375 1.00 79.19 176 SER A CA 1
ATOM 1388 C C . SER A 1 176 ? 22.777 4.279 -24.897 1.00 79.19 176 SER A C 1
ATOM 1390 O O . SER A 1 176 ? 23.702 4.244 -24.088 1.00 79.19 176 SER A O 1
ATOM 1392 N N . TRP A 1 177 ? 22.995 4.310 -26.223 1.00 63.88 177 TRP A N 1
ATOM 1393 C CA . TRP A 1 177 ? 24.321 4.258 -26.874 1.00 63.88 177 TRP A CA 1
ATOM 1394 C C . TRP A 1 177 ? 25.173 3.026 -26.499 1.00 63.88 177 TRP A C 1
ATOM 1396 O O . TRP A 1 177 ? 26.350 2.956 -26.858 1.00 63.88 177 TRP A O 1
ATOM 1406 N N . LEU A 1 178 ? 24.602 2.041 -25.794 1.00 61.84 178 LEU A N 1
ATOM 1407 C CA . LEU A 1 178 ? 25.280 0.799 -25.414 1.00 61.84 178 LEU A CA 1
ATOM 1408 C C . LEU A 1 178 ? 25.551 -0.089 -26.630 1.00 61.84 178 LEU A C 1
ATOM 1410 O O . LEU A 1 178 ? 26.590 -0.745 -26.692 1.00 61.84 178 LEU A O 1
ATOM 1414 N N . TYR A 1 179 ? 24.682 -0.036 -27.638 1.00 57.19 179 TYR A N 1
ATOM 1415 C CA . TYR A 1 179 ? 25.000 -0.547 -28.962 1.00 57.19 179 TYR A CA 1
ATOM 1416 C C . TYR A 1 179 ? 25.686 0.562 -29.758 1.00 57.19 179 TYR A C 1
ATOM 1418 O O . TYR A 1 179 ? 25.053 1.512 -30.219 1.00 57.19 179 TYR A O 1
ATOM 1426 N N . LYS A 1 180 ? 27.011 0.448 -29.920 1.00 55.94 180 LYS A N 1
ATOM 1427 C CA . LYS A 1 180 ? 27.736 1.203 -30.946 1.00 55.94 180 LYS A CA 1
ATOM 1428 C C . LYS A 1 180 ? 27.097 0.853 -32.284 1.00 55.94 180 LYS A C 1
ATOM 1430 O O . LYS A 1 180 ? 27.336 -0.233 -32.806 1.00 55.94 180 LYS A O 1
ATOM 1435 N N . ASN A 1 181 ? 26.325 1.777 -32.850 1.00 51.00 181 ASN A N 1
ATOM 1436 C CA . ASN A 1 181 ? 26.045 1.752 -34.276 1.00 51.00 181 ASN A CA 1
ATOM 1437 C C . ASN A 1 181 ? 27.403 1.625 -34.969 1.00 51.00 181 ASN A C 1
ATOM 1439 O O . ASN A 1 181 ? 28.237 2.525 -34.855 1.00 51.00 181 ASN A O 1
ATOM 1443 N N . SER A 1 182 ? 27.647 0.498 -35.636 1.00 48.66 182 SER A N 1
ATOM 1444 C CA . SER A 1 182 ? 28.843 0.232 -36.438 1.00 48.66 182 SER A CA 1
ATOM 1445 C C . SER A 1 182 ? 28.817 1.077 -37.716 1.00 48.66 182 SER A C 1
ATOM 1447 O O . SER A 1 182 ? 28.954 0.575 -38.832 1.00 48.66 182 SER A O 1
ATOM 1449 N N . VAL A 1 183 ? 28.552 2.375 -37.562 1.00 50.88 183 VAL A N 1
ATOM 1450 C CA . VAL A 1 183 ? 28.708 3.375 -38.602 1.00 50.88 183 VAL A CA 1
ATOM 1451 C C . VAL A 1 183 ? 30.197 3.410 -38.880 1.00 50.88 183 VAL A C 1
ATOM 1453 O O . VAL A 1 183 ? 30.990 3.783 -38.017 1.00 50.88 183 VAL A O 1
ATOM 1456 N N . LYS A 1 184 ? 30.529 2.918 -40.074 1.00 54.31 184 LYS A N 1
ATOM 1457 C CA . LYS A 1 184 ? 31.853 2.906 -40.685 1.00 54.31 184 LYS A CA 1
ATOM 1458 C C . LYS A 1 184 ? 32.579 4.196 -40.316 1.00 54.31 184 LYS A C 1
ATOM 1460 O O . LYS A 1 184 ? 32.135 5.281 -40.691 1.00 54.31 184 LYS A O 1
ATOM 1465 N N . GLU A 1 185 ? 33.645 4.060 -39.532 1.00 53.81 185 GLU A N 1
ATOM 1466 C CA . GLU A 1 185 ? 34.578 5.146 -39.276 1.00 53.81 185 GLU A CA 1
ATOM 1467 C C . GLU A 1 185 ? 35.128 5.580 -40.634 1.00 53.81 185 GLU A C 1
ATOM 1469 O O . GLU A 1 185 ? 35.941 4.883 -41.236 1.00 53.81 185 GLU A O 1
ATOM 1474 N N . ASN A 1 186 ? 34.630 6.700 -41.154 1.00 57.09 186 ASN A N 1
ATOM 1475 C CA . ASN A 1 186 ? 35.292 7.368 -42.260 1.00 57.09 186 ASN A CA 1
ATOM 1476 C C . ASN A 1 186 ? 36.697 7.749 -41.779 1.00 57.09 186 ASN A C 1
ATOM 1478 O O . ASN A 1 186 ? 36.876 8.199 -40.641 1.00 57.09 186 ASN A O 1
ATOM 1482 N N . GLU A 1 187 ? 37.697 7.501 -42.622 1.00 57.00 187 GLU A N 1
ATOM 1483 C CA . GLU A 1 187 ? 39.099 7.800 -42.351 1.00 57.00 187 GLU A CA 1
ATOM 1484 C C . GLU A 1 187 ? 39.308 9.317 -42.254 1.00 57.00 187 GLU A C 1
ATOM 1486 O O . GLU A 1 187 ? 39.723 9.970 -43.204 1.00 57.00 187 GLU A O 1
ATOM 1491 N N . ASP A 1 188 ? 38.996 9.897 -41.093 1.00 60.84 188 ASP A N 1
ATOM 1492 C CA . ASP A 1 188 ? 39.346 11.287 -40.813 1.00 60.84 188 ASP A CA 1
ATOM 1493 C C . ASP A 1 188 ? 40.879 11.423 -40.774 1.00 60.84 188 ASP A C 1
ATOM 1495 O O . ASP A 1 188 ? 41.579 10.560 -40.217 1.00 60.84 188 ASP A O 1
ATOM 1499 N N . ASP A 1 189 ? 41.376 12.530 -41.329 1.00 78.38 189 ASP A N 1
ATOM 1500 C CA . ASP A 1 189 ? 42.778 12.947 -41.319 1.00 78.38 189 ASP A CA 1
ATOM 1501 C C . ASP A 1 189 ? 43.373 12.795 -39.899 1.00 78.38 189 ASP A C 1
ATOM 1503 O O . ASP A 1 189 ? 42.781 13.281 -38.920 1.00 78.38 189 ASP A O 1
ATOM 1507 N N . PRO A 1 190 ? 44.524 12.112 -39.732 1.00 79.25 190 PRO A N 1
ATOM 1508 C CA . PRO A 1 190 ? 45.162 11.917 -38.431 1.00 79.25 190 PRO A CA 1
ATOM 1509 C C . PRO A 1 190 ? 45.367 13.218 -37.638 1.00 79.2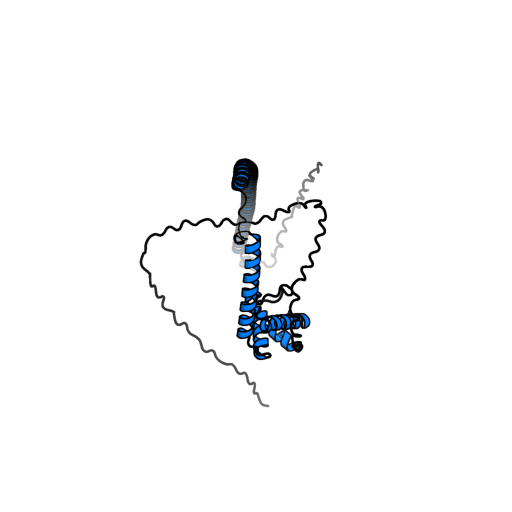5 190 PRO A C 1
ATOM 1511 O O . PRO A 1 190 ? 45.287 13.189 -36.405 1.00 79.25 190 PRO A O 1
ATOM 1514 N N . GLN A 1 191 ? 45.557 14.371 -38.295 1.00 81.94 191 GLN A N 1
ATOM 1515 C CA . GLN A 1 191 ? 45.638 15.656 -37.590 1.00 81.94 191 GLN A CA 1
ATOM 1516 C C . GLN A 1 191 ? 44.302 16.091 -36.977 1.00 81.94 191 GLN A C 1
ATOM 1518 O O . GLN A 1 191 ? 44.269 16.622 -35.861 1.00 81.94 191 GLN A O 1
ATOM 1523 N N . GLU A 1 192 ? 43.186 15.864 -37.668 1.00 82.06 192 GLU A N 1
ATOM 1524 C CA . GLU A 1 192 ? 41.865 16.195 -37.142 1.00 82.06 192 GLU A CA 1
ATOM 1525 C C . GLU A 1 192 ? 41.475 15.240 -36.005 1.00 82.06 192 GLU A C 1
ATOM 1527 O O . GLU A 1 192 ? 40.953 15.678 -34.973 1.00 82.06 192 GLU A O 1
ATOM 1532 N N . LYS A 1 193 ? 41.837 13.955 -36.127 1.00 80.75 193 LYS A N 1
ATOM 1533 C CA . LYS A 1 193 ? 41.699 12.967 -35.045 1.00 80.75 193 LYS A CA 1
ATOM 1534 C C . LYS A 1 193 ? 42.458 13.399 -33.788 1.00 80.75 193 LYS A C 1
ATOM 1536 O O . LYS A 1 193 ? 41.880 13.377 -32.700 1.00 80.75 193 LYS A O 1
ATOM 1541 N N . ALA A 1 194 ? 43.701 13.868 -33.920 1.00 85.88 194 ALA A N 1
ATOM 1542 C CA . ALA A 1 194 ? 44.493 14.355 -32.788 1.00 85.88 194 ALA A CA 1
ATOM 1543 C C . ALA A 1 194 ? 43.859 15.584 -32.107 1.00 85.88 194 ALA A C 1
ATOM 1545 O O . ALA A 1 194 ? 43.745 15.618 -30.879 1.00 85.88 194 ALA A O 1
ATOM 1546 N N . LYS A 1 195 ? 43.361 16.563 -32.879 1.00 88.56 195 LYS A N 1
ATOM 1547 C CA . LYS A 1 195 ? 42.657 17.743 -32.336 1.00 88.56 195 LYS A CA 1
ATOM 1548 C C . LYS A 1 195 ? 41.355 17.362 -31.623 1.00 88.56 195 LYS A C 1
ATOM 1550 O O . LYS A 1 195 ? 41.074 17.873 -30.537 1.00 88.56 195 LYS A O 1
ATOM 1555 N N . ARG A 1 196 ? 40.574 16.434 -32.192 1.00 82.62 196 ARG A N 1
ATOM 1556 C CA . ARG A 1 196 ? 39.344 15.908 -31.570 1.00 82.62 196 ARG A CA 1
ATOM 1557 C C . ARG A 1 196 ? 39.642 15.162 -30.269 1.00 82.62 196 ARG A C 1
ATOM 1559 O O . ARG A 1 196 ? 38.908 15.337 -29.298 1.00 82.62 196 ARG A O 1
ATOM 1566 N N . LEU A 1 197 ? 40.717 14.374 -30.223 1.00 82.75 197 LEU A N 1
ATOM 1567 C CA . LEU A 1 197 ? 41.157 13.689 -29.005 1.00 82.75 197 LEU A CA 1
ATOM 1568 C C . LEU A 1 197 ? 41.625 14.679 -27.935 1.00 82.75 197 LEU A C 1
ATOM 1570 O O . LEU A 1 197 ? 41.183 14.565 -26.796 1.00 82.75 197 LEU A O 1
ATOM 1574 N N . ALA A 1 198 ? 42.425 15.686 -28.291 1.00 89.31 198 ALA A N 1
ATOM 1575 C CA . ALA A 1 198 ? 42.861 16.720 -27.352 1.00 89.31 198 ALA A CA 1
ATOM 1576 C C . ALA A 1 198 ? 41.670 17.484 -26.746 1.00 89.31 198 ALA A C 1
ATOM 1578 O O . ALA A 1 198 ? 41.590 17.643 -25.527 1.00 89.31 198 ALA A O 1
ATOM 1579 N N . LYS A 1 199 ? 40.690 17.871 -27.577 1.00 92.44 199 LYS A N 1
ATOM 1580 C CA . LYS A 1 199 ? 39.454 18.519 -27.112 1.00 92.44 199 LYS A CA 1
ATOM 1581 C C . LYS A 1 199 ? 38.644 17.609 -26.185 1.00 92.44 199 LYS A C 1
ATOM 1583 O O . LYS A 1 199 ? 38.195 18.065 -25.138 1.00 92.44 199 LYS A O 1
ATOM 1588 N N . LYS A 1 200 ? 38.502 16.322 -26.529 1.00 84.56 200 LYS A N 1
ATOM 1589 C CA . LYS A 1 200 ? 37.839 15.334 -25.662 1.00 84.56 200 LYS A CA 1
ATOM 1590 C C . LYS A 1 200 ? 38.561 15.194 -24.323 1.00 84.56 200 LYS A C 1
ATOM 1592 O O . LYS A 1 200 ? 37.897 15.176 -23.298 1.00 84.56 200 LYS A O 1
ATOM 1597 N N . VAL A 1 201 ? 39.890 15.106 -24.299 1.00 92.25 201 VAL A N 1
ATOM 1598 C CA . VAL A 1 201 ? 40.657 14.968 -23.047 1.00 92.25 201 VAL A CA 1
ATOM 1599 C C . VAL A 1 201 ? 40.444 16.172 -22.129 1.00 92.25 201 VAL A C 1
ATOM 1601 O O . VAL A 1 201 ? 40.236 15.983 -20.928 1.00 92.25 201 VAL A O 1
ATOM 1604 N N . GLU A 1 202 ? 40.433 17.391 -22.674 1.00 93.62 202 GLU A N 1
ATOM 1605 C CA . GLU A 1 202 ? 40.164 18.589 -21.872 1.00 93.62 202 GLU A CA 1
ATOM 1606 C C . GLU A 1 202 ? 38.714 18.626 -21.368 1.00 93.62 202 GLU A C 1
ATOM 1608 O O . GLU A 1 202 ? 38.480 18.830 -20.178 1.00 93.62 202 GLU A O 1
ATOM 1613 N N . GLU A 1 203 ? 37.739 18.303 -22.220 1.00 91.38 203 GLU A N 1
ATOM 1614 C CA . GLU A 1 203 ? 36.331 18.192 -21.820 1.00 91.38 203 GLU A CA 1
ATOM 1615 C C . GLU A 1 203 ? 36.129 17.134 -20.721 1.00 91.38 203 GLU A C 1
ATOM 1617 O O . GLU A 1 203 ? 35.388 17.346 -19.759 1.00 91.38 203 GLU A O 1
ATOM 1622 N N . TRP A 1 204 ? 36.830 16.002 -20.807 1.00 86.44 204 TRP A N 1
ATOM 1623 C CA . TRP A 1 204 ? 36.837 14.975 -19.765 1.00 86.44 204 TRP A CA 1
ATOM 1624 C C . TRP A 1 204 ? 37.427 15.493 -18.451 1.00 86.44 204 TRP A C 1
ATOM 1626 O O . TRP A 1 204 ? 36.885 15.207 -17.378 1.00 86.44 204 TRP A O 1
ATOM 1636 N N . ARG A 1 205 ? 38.509 16.276 -18.512 1.00 90.44 205 ARG A N 1
ATOM 1637 C CA . ARG A 1 205 ? 39.132 16.897 -17.337 1.00 90.44 205 ARG A CA 1
ATOM 1638 C C . ARG A 1 205 ? 38.188 17.910 -16.683 1.00 90.44 205 ARG A C 1
ATOM 1640 O O . ARG A 1 205 ? 38.017 17.869 -15.462 1.00 90.44 205 ARG A O 1
ATOM 1647 N N . GLU A 1 206 ? 37.530 18.762 -17.463 1.00 90.44 206 GLU A N 1
ATOM 1648 C CA . GLU A 1 206 ? 36.520 19.700 -16.961 1.00 90.44 206 GLU A CA 1
ATOM 1649 C C . GLU A 1 206 ? 35.303 18.982 -16.374 1.00 90.44 206 GLU A C 1
ATOM 1651 O O . GLU A 1 206 ? 34.866 19.306 -15.268 1.00 90.44 206 GLU A O 1
ATOM 1656 N N . ASN A 1 207 ? 34.785 17.957 -17.052 1.00 87.81 207 ASN A N 1
ATOM 1657 C CA . ASN A 1 207 ? 33.669 17.162 -16.547 1.00 87.81 207 ASN A CA 1
ATOM 1658 C C . ASN A 1 207 ? 34.020 16.446 -15.242 1.00 87.81 207 ASN A C 1
ATOM 1660 O O . ASN A 1 207 ? 33.178 16.364 -14.347 1.00 87.81 207 ASN A O 1
ATOM 1664 N N . ARG A 1 208 ? 35.260 15.975 -15.079 1.00 88.69 208 ARG A N 1
ATOM 1665 C CA . ARG A 1 208 ? 35.728 15.398 -13.814 1.00 88.69 208 ARG A CA 1
ATOM 1666 C C . ARG A 1 208 ? 35.725 16.436 -12.691 1.00 88.69 208 ARG A C 1
ATOM 1668 O O . ARG A 1 208 ? 35.221 16.136 -11.611 1.00 88.69 208 ARG A O 1
ATOM 1675 N N . LYS A 1 209 ? 36.199 17.661 -12.954 1.00 90.56 209 LYS A N 1
ATOM 1676 C CA . LYS A 1 209 ? 36.128 18.778 -11.992 1.00 90.56 209 LYS A CA 1
ATOM 1677 C C . LYS A 1 209 ? 34.675 19.119 -11.642 1.00 90.56 209 LYS A C 1
ATOM 1679 O O . LYS A 1 209 ? 34.342 19.200 -10.464 1.00 90.56 209 LYS A O 1
ATOM 1684 N N . ARG A 1 210 ? 33.782 19.220 -12.635 1.00 86.94 210 ARG A N 1
ATOM 1685 C CA . ARG A 1 210 ? 32.343 19.466 -12.416 1.00 86.94 210 ARG A CA 1
ATOM 1686 C C . ARG A 1 210 ? 31.686 18.369 -11.584 1.00 86.94 210 ARG A C 1
ATOM 1688 O O . ARG A 1 210 ? 30.924 18.682 -10.676 1.00 86.94 210 ARG A O 1
ATOM 1695 N N . ARG A 1 211 ? 31.983 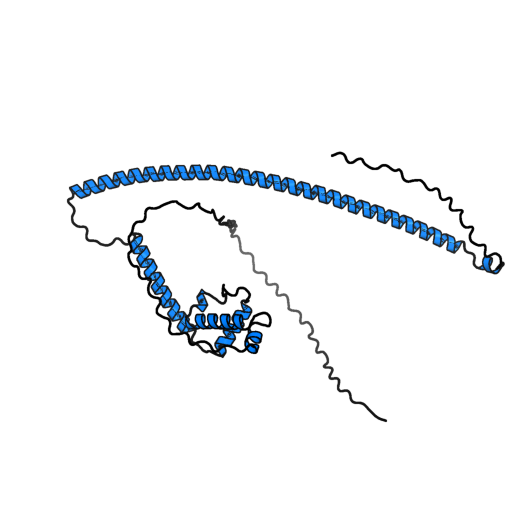17.094 -11.859 1.00 82.81 211 ARG A N 1
ATOM 1696 C CA . ARG A 1 211 ? 31.476 15.961 -11.065 1.00 82.81 211 ARG A CA 1
ATOM 1697 C C . ARG A 1 211 ? 31.983 16.012 -9.628 1.00 82.81 211 ARG A C 1
ATOM 1699 O O . ARG A 1 211 ? 31.194 15.771 -8.726 1.00 82.81 211 ARG A O 1
ATOM 1706 N N . HIS A 1 212 ? 33.249 16.366 -9.417 1.00 87.81 212 HIS A N 1
ATOM 1707 C CA . HIS A 1 212 ? 33.812 16.507 -8.076 1.00 87.81 212 HIS A CA 1
ATOM 1708 C C . HIS A 1 212 ? 33.147 17.648 -7.294 1.00 87.81 212 HIS A C 1
ATOM 1710 O O . HIS A 1 212 ? 32.743 17.451 -6.154 1.00 87.81 212 HIS A O 1
ATOM 1716 N N . ILE A 1 213 ? 32.971 18.818 -7.917 1.00 89.19 213 ILE A N 1
ATOM 1717 C CA . ILE A 1 213 ? 32.278 19.963 -7.302 1.00 89.19 213 ILE A CA 1
ATOM 1718 C C . ILE A 1 213 ? 30.821 19.604 -6.997 1.00 89.19 213 ILE A C 1
ATOM 1720 O O . ILE A 1 213 ? 30.336 19.860 -5.900 1.00 89.19 213 ILE A O 1
ATOM 1724 N N . LYS A 1 214 ? 30.125 18.959 -7.941 1.00 86.88 214 LYS A N 1
ATOM 1725 C CA . LYS A 1 214 ? 28.743 18.511 -7.742 1.00 86.88 214 LYS A CA 1
ATOM 1726 C C . LYS A 1 214 ? 28.641 17.474 -6.620 1.00 86.88 214 LYS A C 1
ATOM 1728 O O . LYS A 1 214 ? 27.705 17.542 -5.837 1.00 86.88 214 LYS A O 1
ATOM 1733 N N . GLY A 1 215 ? 29.595 16.548 -6.528 1.00 88.19 215 GLY A N 1
ATOM 1734 C CA . GLY A 1 215 ? 29.676 15.566 -5.446 1.00 88.19 215 GLY A CA 1
ATOM 1735 C C . GLY A 1 215 ? 29.865 16.223 -4.078 1.00 88.19 215 GLY A C 1
ATOM 1736 O O . GLY A 1 215 ? 29.108 15.923 -3.162 1.00 88.19 215 GLY A O 1
ATOM 1737 N N . ALA A 1 216 ? 30.797 17.174 -3.970 1.00 88.50 216 ALA A N 1
ATOM 1738 C CA . ALA A 1 216 ? 31.028 17.934 -2.741 1.00 88.50 216 ALA A CA 1
ATOM 1739 C C . ALA A 1 216 ? 29.802 18.770 -2.333 1.00 88.50 216 ALA A C 1
ATOM 1741 O O . ALA A 1 216 ? 29.441 18.812 -1.161 1.00 88.50 216 ALA A O 1
ATOM 1742 N N . LEU A 1 217 ? 29.111 19.382 -3.301 1.00 90.12 217 LEU A N 1
ATOM 1743 C CA . LEU A 1 217 ? 27.878 20.126 -3.039 1.00 90.12 217 LEU A CA 1
ATOM 1744 C C . LEU A 1 217 ? 26.758 19.211 -2.522 1.00 90.12 217 LEU A C 1
ATOM 1746 O O . LEU A 1 217 ? 26.056 19.581 -1.587 1.00 90.12 217 LEU A O 1
ATOM 1750 N N . ILE A 1 218 ? 26.610 18.015 -3.103 1.00 86.56 218 ILE A N 1
ATOM 1751 C CA . ILE A 1 218 ? 25.627 17.024 -2.645 1.00 86.56 218 ILE A CA 1
ATOM 1752 C C . ILE A 1 218 ? 25.934 16.583 -1.209 1.00 86.56 218 ILE A C 1
ATOM 1754 O O . ILE A 1 218 ? 25.015 16.505 -0.397 1.00 86.56 218 ILE A O 1
ATOM 1758 N N . GLN A 1 219 ? 27.206 16.336 -0.880 1.00 82.88 219 GLN A N 1
ATOM 1759 C CA . GLN A 1 219 ? 27.625 15.994 0.485 1.00 82.88 219 GLN A CA 1
ATOM 1760 C C . GLN A 1 219 ? 27.246 17.097 1.474 1.00 82.88 219 GLN A C 1
ATOM 1762 O O . GLN A 1 219 ? 26.508 16.826 2.411 1.00 82.88 219 GLN A O 1
ATOM 1767 N N . TYR A 1 220 ? 27.600 18.351 1.184 1.00 90.50 220 TYR A N 1
ATOM 1768 C CA . TYR A 1 220 ? 27.242 19.489 2.033 1.00 90.50 220 TYR A CA 1
ATOM 1769 C C . TYR A 1 220 ? 25.725 19.613 2.265 1.00 90.50 220 TYR A C 1
ATOM 1771 O O . TYR A 1 220 ? 25.273 19.826 3.391 1.00 90.50 220 TYR A O 1
ATOM 1779 N N . THR A 1 221 ? 24.914 19.439 1.214 1.00 84.81 221 THR A N 1
ATOM 1780 C CA . THR A 1 221 ? 23.450 19.476 1.360 1.00 84.81 221 THR A CA 1
ATOM 1781 C C . THR A 1 221 ? 22.907 18.307 2.177 1.00 84.81 221 THR A C 1
ATOM 1783 O O . THR A 1 221 ? 21.941 18.490 2.914 1.00 84.81 221 THR A O 1
ATOM 1786 N N . ASN A 1 222 ? 23.515 17.123 2.064 1.00 86.19 222 ASN A N 1
ATO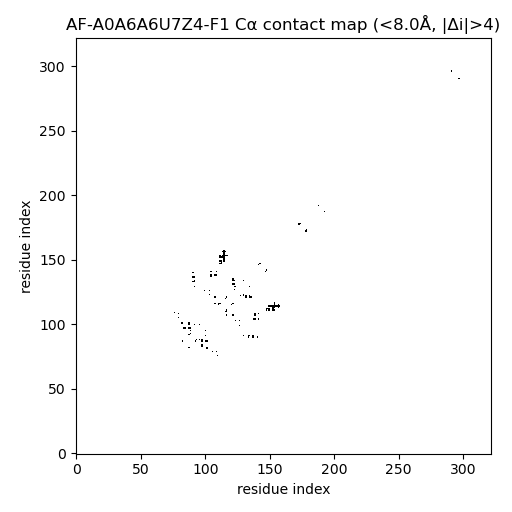M 1787 C CA . ASN A 1 222 ? 23.116 15.956 2.844 1.00 86.19 222 ASN A CA 1
ATOM 1788 C C . ASN A 1 222 ? 23.483 16.130 4.321 1.00 86.19 222 ASN A C 1
ATOM 1790 O O . ASN A 1 222 ? 22.646 15.837 5.166 1.00 86.19 222 ASN A O 1
ATOM 1794 N N . ASP A 1 223 ? 24.668 16.661 4.625 1.00 84.75 223 ASP A N 1
ATOM 1795 C CA . ASP A 1 223 ? 25.114 16.920 5.999 1.00 84.75 223 ASP A CA 1
ATOM 1796 C C . ASP A 1 223 ? 24.215 17.966 6.675 1.00 84.75 223 ASP A C 1
ATOM 1798 O O . ASP A 1 223 ? 23.748 17.771 7.795 1.00 84.75 223 ASP A O 1
ATOM 1802 N N . THR A 1 224 ? 23.863 19.029 5.945 1.00 89.69 224 THR A N 1
ATOM 1803 C CA . THR A 1 224 ? 22.921 20.053 6.428 1.00 89.69 224 THR A CA 1
ATOM 1804 C C . THR A 1 224 ? 21.520 19.468 6.660 1.00 89.69 224 THR A C 1
ATOM 1806 O O . THR A 1 224 ? 20.836 19.820 7.620 1.00 89.69 224 THR A O 1
ATOM 1809 N N . ALA A 1 225 ? 21.068 18.564 5.784 1.00 87.44 225 ALA A N 1
ATOM 1810 C CA . ALA A 1 225 ? 19.779 17.897 5.941 1.00 87.44 225 ALA A CA 1
ATOM 1811 C C . ALA A 1 225 ? 19.781 16.923 7.129 1.00 87.44 225 ALA A C 1
ATOM 1813 O O . ALA A 1 225 ? 18.796 16.880 7.863 1.00 87.44 225 ALA A O 1
ATOM 1814 N N . MET A 1 226 ? 20.873 16.189 7.350 1.00 89.50 226 MET A N 1
ATOM 1815 C CA . MET A 1 226 ? 21.030 15.303 8.507 1.00 89.50 226 MET A CA 1
ATOM 1816 C C . MET A 1 226 ? 20.936 16.081 9.821 1.00 89.50 226 MET A C 1
ATOM 1818 O O . MET A 1 226 ? 20.154 15.701 10.683 1.00 89.50 226 MET A O 1
ATOM 1822 N N . GLU A 1 227 ? 21.615 17.228 9.930 1.00 92.62 227 GLU A N 1
ATOM 1823 C CA . GLU A 1 227 ? 21.559 18.065 11.139 1.00 92.62 227 GLU A CA 1
ATOM 1824 C C . GLU A 1 227 ? 20.127 18.537 11.460 1.00 92.62 227 GLU A C 1
ATOM 1826 O O . GLU A 1 227 ? 19.751 18.692 12.621 1.00 92.62 227 GLU A O 1
ATOM 1831 N N . SER A 1 228 ? 19.297 18.761 10.434 1.00 89.06 228 SER A N 1
ATOM 1832 C CA . SER A 1 228 ? 17.883 19.102 10.636 1.00 89.06 228 SER A CA 1
ATOM 1833 C C . SER A 1 228 ? 17.038 17.918 11.110 1.00 89.06 228 SER A C 1
ATOM 1835 O O . SER A 1 228 ? 16.118 18.121 11.898 1.00 89.06 228 SER A O 1
ATOM 1837 N N . VAL A 1 229 ? 17.358 16.696 10.670 1.00 89.38 229 VAL A N 1
ATOM 1838 C CA . VAL A 1 229 ? 16.675 15.473 11.117 1.00 89.38 229 VAL A CA 1
ATOM 1839 C C . VAL A 1 229 ? 17.033 15.176 12.569 1.00 89.38 229 VAL A C 1
ATOM 1841 O O . VAL A 1 229 ? 16.125 14.985 13.367 1.00 89.38 229 VAL A O 1
ATOM 1844 N N . ASP A 1 230 ? 18.310 15.279 12.942 1.00 90.50 230 ASP A N 1
ATOM 1845 C CA . ASP A 1 230 ? 18.762 15.047 14.320 1.00 90.50 230 ASP A CA 1
ATOM 1846 C C . ASP A 1 230 ? 18.085 16.004 15.321 1.00 90.50 230 ASP A C 1
ATOM 1848 O O . ASP A 1 230 ? 17.727 15.610 16.431 1.00 90.50 230 ASP A O 1
ATOM 1852 N N . LYS A 1 231 ? 17.850 17.265 14.922 1.00 94.25 231 LYS A N 1
ATOM 1853 C CA . LYS A 1 231 ? 17.110 18.246 15.738 1.00 94.25 231 LYS A CA 1
ATOM 1854 C C . LYS A 1 231 ? 15.642 17.865 15.919 1.00 94.25 231 LYS A C 1
ATOM 1856 O O . LYS A 1 231 ? 15.119 17.999 17.022 1.00 94.25 231 LYS A O 1
ATOM 1861 N N . VAL A 1 232 ? 14.985 17.402 14.854 1.00 93.94 232 VAL A N 1
ATOM 1862 C CA . VAL A 1 232 ? 13.584 16.957 14.913 1.00 93.94 232 VAL A CA 1
ATOM 1863 C C . VAL A 1 232 ? 13.460 15.685 15.748 1.00 93.94 232 VAL A C 1
ATOM 1865 O O . VAL A 1 232 ? 12.548 15.597 16.563 1.00 93.94 232 VAL A O 1
ATOM 1868 N N . ASP A 1 233 ? 14.385 14.739 15.601 1.00 90.56 233 ASP A N 1
ATOM 1869 C CA . ASP A 1 233 ? 14.392 13.501 16.379 1.00 90.56 233 ASP A CA 1
ATOM 1870 C C . ASP A 1 233 ? 14.600 13.795 17.872 1.00 90.56 233 ASP A C 1
ATOM 1872 O O . ASP A 1 233 ? 13.843 13.285 18.696 1.00 90.56 233 ASP A O 1
ATOM 1876 N N . ALA A 1 234 ? 15.523 14.698 18.226 1.00 95.88 234 ALA A N 1
ATOM 1877 C CA . ALA A 1 234 ? 15.715 15.142 19.609 1.00 95.88 234 ALA A CA 1
ATOM 1878 C C . ALA A 1 234 ? 14.475 15.856 20.188 1.00 95.88 234 ALA A C 1
ATOM 1880 O O . ALA A 1 234 ? 14.114 15.654 21.349 1.00 95.88 234 ALA A O 1
ATOM 1881 N N . GLU A 1 235 ? 13.791 16.681 19.389 1.00 96.25 235 GLU A N 1
ATOM 1882 C CA . GLU A 1 235 ? 12.541 17.331 19.805 1.00 96.25 235 GLU A CA 1
ATOM 1883 C C . GLU A 1 235 ? 11.410 16.307 19.997 1.00 96.25 235 GLU A C 1
ATOM 1885 O O . GLU A 1 235 ? 10.638 16.396 20.953 1.00 96.25 235 GLU A O 1
ATOM 1890 N N . MET A 1 236 ? 11.322 15.309 19.117 1.00 95.62 236 MET A N 1
ATOM 1891 C CA . MET A 1 236 ? 10.340 14.232 19.210 1.00 95.62 236 MET A CA 1
ATOM 1892 C C . MET A 1 236 ? 10.570 13.353 20.440 1.00 95.62 236 MET A C 1
ATOM 1894 O O . MET A 1 236 ? 9.595 13.018 21.111 1.00 95.62 236 MET A O 1
ATOM 1898 N N . THR A 1 237 ? 11.822 13.030 20.781 1.00 95.56 237 THR A N 1
ATOM 1899 C CA . THR A 1 237 ? 12.132 12.259 21.995 1.00 95.56 237 THR A CA 1
ATOM 1900 C C . THR A 1 237 ? 11.784 13.032 23.263 1.00 95.56 237 THR A C 1
ATOM 1902 O O . THR A 1 237 ? 11.162 12.474 24.159 1.00 95.56 237 THR A O 1
ATOM 1905 N N . MET A 1 238 ? 12.068 14.339 23.315 1.00 97.56 238 MET A N 1
ATOM 1906 C CA . MET A 1 238 ? 11.689 15.173 24.465 1.00 97.56 238 MET A CA 1
ATOM 1907 C C . MET A 1 238 ? 10.167 15.227 24.652 1.00 97.56 238 MET A C 1
ATOM 1909 O O . MET A 1 238 ? 9.672 15.088 25.767 1.00 97.56 238 MET A O 1
ATOM 1913 N N . LYS A 1 239 ? 9.406 15.361 23.557 1.00 97.25 239 LYS A N 1
ATOM 1914 C CA . LYS A 1 239 ? 7.935 15.335 23.606 1.00 97.25 239 LYS A CA 1
ATOM 1915 C C . LYS A 1 239 ? 7.382 13.976 24.031 1.00 97.25 239 LYS A C 1
ATOM 1917 O O . LYS A 1 239 ? 6.346 13.929 24.690 1.00 97.25 239 LYS A O 1
ATOM 1922 N N . GLN A 1 240 ? 8.038 12.881 23.647 1.00 94.25 240 GLN A N 1
ATOM 1923 C CA . GLN A 1 240 ? 7.669 11.539 24.101 1.00 94.25 240 GLN A CA 1
ATOM 1924 C C . GLN A 1 240 ? 7.894 11.388 25.606 1.00 94.25 240 GLN A C 1
ATOM 1926 O O . GLN A 1 240 ? 6.968 10.982 26.303 1.00 94.25 240 GLN A O 1
ATOM 1931 N N . ASP A 1 241 ? 9.052 11.805 26.116 1.00 96.50 241 ASP A N 1
ATOM 1932 C CA . ASP A 1 241 ? 9.365 11.750 27.547 1.00 96.50 241 ASP A CA 1
ATOM 1933 C C . ASP A 1 241 ? 8.406 12.620 28.382 1.00 96.50 241 ASP A C 1
ATOM 1935 O O . ASP A 1 241 ? 7.938 12.203 29.445 1.00 96.50 241 ASP A O 1
ATOM 1939 N N . GLU A 1 242 ? 8.062 13.817 27.893 1.00 97.81 242 GLU A N 1
ATOM 1940 C CA . GLU A 1 242 ? 7.063 14.697 28.516 1.00 97.81 242 GLU A CA 1
ATOM 1941 C C . GLU A 1 242 ? 5.672 14.049 28.558 1.00 97.81 242 GLU A C 1
ATOM 1943 O O . GLU A 1 242 ? 4.992 14.099 29.587 1.00 97.81 242 GLU A O 1
ATOM 1948 N N . LEU A 1 243 ? 5.254 13.399 27.469 1.00 98.12 243 LEU A N 1
ATOM 1949 C CA . LEU A 1 243 ? 3.969 12.708 27.390 1.00 98.12 243 LEU A CA 1
ATOM 1950 C C . LEU A 1 243 ? 3.930 11.473 28.301 1.00 98.12 243 LEU A C 1
ATOM 1952 O O . LEU A 1 243 ? 2.948 11.269 29.012 1.00 98.12 243 LEU A O 1
ATOM 1956 N N . GLU A 1 244 ? 5.001 10.681 28.347 1.00 97.00 244 GLU A N 1
ATOM 1957 C CA . GLU A 1 244 ? 5.126 9.544 29.265 1.00 97.00 244 GLU A CA 1
ATOM 1958 C C . GLU A 1 244 ? 5.133 9.975 30.734 1.00 97.00 244 GLU A C 1
ATOM 1960 O O . GLU A 1 244 ? 4.622 9.262 31.603 1.00 97.00 244 GLU A O 1
ATOM 1965 N N . LYS A 1 245 ? 5.708 11.140 31.039 1.00 98.56 245 LYS A N 1
ATOM 1966 C CA . LYS A 1 245 ? 5.643 11.723 32.379 1.00 98.56 245 LYS A CA 1
ATOM 1967 C C . LYS A 1 245 ? 4.213 12.144 32.732 1.00 98.56 245 LYS A C 1
ATOM 1969 O O . LYS A 1 245 ? 3.742 11.804 33.813 1.00 98.56 245 LYS A O 1
ATOM 1974 N N . ALA A 1 246 ? 3.505 12.804 31.814 1.00 98.06 246 ALA A N 1
ATOM 1975 C CA . ALA A 1 246 ? 2.113 13.206 32.021 1.00 98.06 246 ALA A CA 1
ATOM 1976 C C . ALA A 1 246 ? 1.169 12.001 32.201 1.00 98.06 246 ALA A C 1
ATOM 1978 O O . ALA A 1 246 ? 0.262 12.045 33.031 1.00 98.06 246 ALA A O 1
ATOM 1979 N N . ILE A 1 247 ? 1.398 10.907 31.465 1.00 97.19 247 ILE A N 1
ATOM 1980 C CA . ILE A 1 247 ? 0.647 9.654 31.636 1.00 97.19 247 ILE A CA 1
ATOM 1981 C C . ILE A 1 247 ? 0.873 9.079 33.037 1.00 97.19 247 ILE A C 1
ATOM 1983 O O . ILE A 1 247 ? -0.101 8.755 33.711 1.00 97.19 247 ILE A O 1
ATOM 1987 N N . ARG A 1 248 ? 2.127 9.013 33.506 1.00 98.06 248 ARG A N 1
ATOM 1988 C CA . ARG A 1 248 ? 2.447 8.524 34.858 1.00 98.06 248 ARG A CA 1
ATOM 1989 C C . ARG A 1 248 ? 1.778 9.353 35.954 1.00 98.06 248 ARG A C 1
ATOM 1991 O O . ARG A 1 248 ? 1.173 8.785 36.855 1.00 98.06 248 ARG A O 1
ATOM 1998 N N . GLU A 1 249 ? 1.819 10.681 35.850 1.00 98.12 249 GLU A N 1
ATOM 1999 C CA . GLU A 1 249 ? 1.137 11.570 36.803 1.00 98.12 249 GLU A CA 1
ATOM 2000 C C . GLU A 1 249 ? -0.386 11.325 36.811 1.00 98.12 249 GLU A C 1
ATOM 2002 O O . GLU A 1 249 ? -1.012 11.260 37.871 1.00 98.12 249 GLU A O 1
ATOM 2007 N N . LEU A 1 250 ? -0.998 11.113 35.642 1.00 98.31 250 LEU A N 1
ATOM 2008 C CA . LEU A 1 250 ? -2.424 10.800 35.541 1.00 98.31 250 LEU A CA 1
ATOM 2009 C C . LEU A 1 250 ? -2.757 9.429 36.152 1.00 98.31 250 LEU A C 1
ATOM 2011 O O . LEU A 1 250 ? -3.739 9.311 36.887 1.00 98.31 250 LEU A O 1
ATOM 2015 N N . GLU A 1 251 ? -1.935 8.410 35.910 1.00 97.75 251 GLU A N 1
ATOM 2016 C CA . GLU A 1 251 ? -2.088 7.084 36.516 1.00 97.75 251 GLU A CA 1
ATOM 2017 C C . GLU A 1 251 ? -1.988 7.140 38.047 1.00 97.75 251 GLU A C 1
ATOM 2019 O O . GLU A 1 251 ? -2.824 6.551 38.736 1.00 97.75 251 GLU A O 1
ATOM 2024 N N . GLU A 1 252 ? -1.041 7.908 38.592 1.00 98.00 252 GLU A N 1
ATOM 2025 C CA . GLU A 1 252 ? -0.902 8.123 40.036 1.00 98.00 252 GLU A CA 1
ATOM 2026 C C . GLU A 1 252 ? -2.147 8.788 40.640 1.00 98.00 252 GLU A C 1
ATOM 2028 O O . GLU A 1 252 ? -2.662 8.332 41.668 1.00 98.00 252 GLU A O 1
ATOM 2033 N N . THR A 1 253 ? -2.695 9.819 39.985 1.00 98.00 253 THR A N 1
ATOM 2034 C CA . THR A 1 253 ? -3.937 10.460 40.455 1.00 98.00 253 THR A CA 1
ATOM 2035 C C . THR A 1 253 ? -5.132 9.509 40.400 1.00 98.00 253 THR A C 1
ATOM 2037 O O . THR A 1 253 ? -5.947 9.482 41.325 1.00 98.00 253 THR A O 1
ATOM 2040 N N . HIS A 1 254 ? -5.227 8.682 39.358 1.00 98.19 254 HIS A N 1
ATOM 2041 C CA . HIS A 1 254 ? -6.308 7.716 39.215 1.00 98.19 254 HIS A CA 1
ATOM 2042 C C . HIS A 1 254 ? -6.231 6.617 40.284 1.00 98.19 254 HIS A C 1
ATOM 2044 O O . HIS A 1 254 ? -7.241 6.291 40.911 1.00 98.19 254 HIS A O 1
ATOM 2050 N N . LEU A 1 255 ? -5.028 6.111 40.574 1.00 98.19 255 LEU A N 1
ATOM 2051 C CA . LEU A 1 255 ? -4.794 5.167 41.668 1.00 98.19 255 LEU A CA 1
ATOM 2052 C C . LEU A 1 255 ? -5.149 5.772 43.033 1.00 98.19 255 LEU A C 1
ATOM 2054 O O . LEU A 1 255 ? -5.770 5.100 43.857 1.00 98.19 255 LEU A O 1
ATOM 2058 N N . ALA A 1 256 ? -4.829 7.048 43.268 1.00 98.19 256 ALA A N 1
ATOM 2059 C CA . ALA A 1 256 ? -5.213 7.741 44.498 1.00 98.19 256 ALA A CA 1
ATOM 2060 C C . ALA A 1 256 ? -6.743 7.838 44.659 1.00 98.19 256 ALA A C 1
ATOM 2062 O O . ALA A 1 256 ? -7.263 7.620 45.757 1.00 98.19 256 ALA A O 1
ATOM 2063 N N . ILE A 1 257 ? -7.476 8.102 43.570 1.00 98.06 257 ILE A N 1
ATOM 2064 C CA . ILE A 1 257 ? -8.947 8.130 43.570 1.00 98.06 257 ILE A CA 1
ATOM 2065 C C . ILE A 1 257 ? -9.518 6.747 43.903 1.00 98.06 257 ILE A C 1
ATOM 2067 O O . ILE A 1 257 ? -10.410 6.649 44.748 1.00 98.06 257 ILE A O 1
ATOM 2071 N N . ILE A 1 258 ? -9.000 5.685 43.280 1.00 98.06 258 ILE A N 1
ATOM 2072 C CA . ILE A 1 258 ? -9.442 4.307 43.535 1.00 98.06 258 ILE A CA 1
ATOM 2073 C C . ILE A 1 258 ? -9.203 3.932 45.002 1.00 98.06 258 ILE A C 1
ATOM 2075 O O . ILE A 1 258 ? -10.124 3.476 45.678 1.00 98.06 258 ILE A O 1
ATOM 2079 N N . ASN A 1 259 ? -8.007 4.196 45.533 1.00 97.75 259 ASN A N 1
ATOM 2080 C CA . ASN A 1 259 ? -7.678 3.904 46.930 1.00 97.75 259 ASN A CA 1
ATOM 2081 C C . ASN A 1 259 ? -8.576 4.672 47.909 1.00 97.75 259 ASN A C 1
ATOM 2083 O O . ASN A 1 259 ? -9.028 4.118 48.910 1.00 97.75 259 ASN A O 1
ATOM 2087 N N . HIS A 1 260 ? -8.897 5.931 47.605 1.00 98.25 260 HIS A N 1
ATOM 2088 C CA . HIS A 1 260 ? -9.846 6.708 48.398 1.00 98.25 260 HIS A CA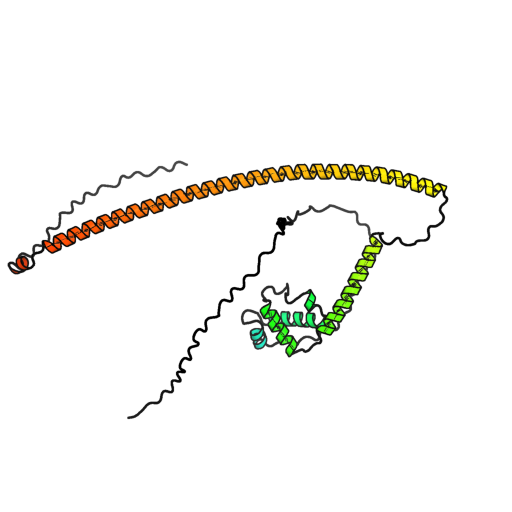 1
ATOM 2089 C C . HIS A 1 260 ? -11.261 6.102 48.367 1.00 98.25 260 HIS A C 1
ATOM 2091 O O . HIS A 1 260 ? -11.935 6.057 49.396 1.00 98.25 260 HIS A O 1
ATOM 2097 N N . GLN A 1 261 ? -11.722 5.603 47.216 1.00 98.12 261 GLN A N 1
ATOM 2098 C CA . GLN A 1 261 ? -13.019 4.927 47.109 1.00 98.12 261 GLN A CA 1
ATOM 2099 C C . GLN A 1 261 ? -13.060 3.613 47.894 1.00 98.12 261 GLN A C 1
ATOM 2101 O O . GLN A 1 261 ? -14.057 3.358 48.570 1.00 98.12 261 GLN A O 1
ATOM 2106 N N . ILE A 1 262 ? -11.984 2.824 47.852 1.00 97.62 262 ILE A N 1
ATOM 2107 C CA . ILE A 1 262 ? -11.841 1.603 48.656 1.00 97.62 262 ILE A CA 1
ATOM 2108 C C . ILE A 1 262 ? -11.931 1.950 50.145 1.00 97.62 262 ILE A C 1
ATOM 2110 O O . ILE A 1 262 ? -12.771 1.394 50.846 1.00 97.62 262 ILE A O 1
ATOM 2114 N N . ALA A 1 263 ? -11.185 2.958 50.607 1.00 98.06 263 ALA A N 1
ATOM 2115 C CA . ALA A 1 263 ? -11.238 3.402 52.001 1.00 98.06 263 ALA A CA 1
ATOM 2116 C C . ALA A 1 263 ? -12.639 3.890 52.425 1.00 98.06 263 ALA A C 1
ATOM 2118 O O . ALA A 1 263 ? -13.060 3.706 53.569 1.00 98.06 263 ALA A O 1
ATOM 2119 N N . LEU A 1 264 ? -13.397 4.521 51.519 1.00 98.06 264 LEU A N 1
ATOM 2120 C CA . LEU A 1 264 ? -14.793 4.882 51.782 1.00 98.06 264 LEU A CA 1
ATOM 2121 C C . LEU A 1 264 ? -15.718 3.661 51.849 1.00 98.06 264 LEU A C 1
ATOM 2123 O O . LEU A 1 264 ? -16.668 3.687 52.634 1.00 98.06 264 LEU A O 1
ATOM 2127 N N . ALA A 1 265 ? -15.479 2.635 51.031 1.00 96.81 265 ALA A N 1
ATOM 2128 C CA . ALA A 1 265 ? -16.234 1.386 51.059 1.00 96.81 265 ALA A CA 1
ATOM 2129 C C . ALA A 1 265 ? -15.983 0.623 52.367 1.00 96.81 265 ALA A C 1
ATOM 2131 O O . ALA A 1 265 ? -16.941 0.298 53.059 1.00 96.81 265 ALA A O 1
ATOM 2132 N N . GLU A 1 266 ? -14.725 0.492 52.790 1.00 97.44 266 GLU A N 1
ATOM 2133 C CA . GLU A 1 266 ? -14.358 -0.129 54.070 1.00 97.44 266 GLU A CA 1
ATOM 2134 C C . GLU A 1 266 ? -15.040 0.574 55.254 1.00 97.44 266 GLU A C 1
ATOM 2136 O O . GLU A 1 266 ? -15.673 -0.069 56.089 1.00 97.44 266 GLU A O 1
ATOM 2141 N N . ARG A 1 267 ? -15.043 1.916 55.278 1.00 98.06 267 ARG A N 1
ATOM 2142 C CA . ARG A 1 267 ? -15.777 2.686 56.302 1.00 98.06 267 ARG A CA 1
ATOM 2143 C C . ARG A 1 267 ? -17.290 2.470 56.267 1.00 98.06 267 ARG A C 1
ATOM 2145 O O . ARG A 1 267 ? -17.959 2.685 57.280 1.00 98.06 267 ARG A O 1
ATOM 2152 N N . ARG A 1 268 ? -17.873 2.159 55.105 1.00 97.19 268 ARG A N 1
ATOM 2153 C CA . ARG A 1 268 ? -19.304 1.824 55.003 1.00 97.19 268 ARG A CA 1
ATOM 2154 C C . ARG A 1 268 ? -19.559 0.431 55.559 1.00 97.19 268 ARG A C 1
ATOM 2156 O O . ARG A 1 268 ? -20.497 0.287 56.336 1.00 97.19 268 ARG A O 1
ATOM 2163 N N . ASP A 1 269 ? -18.709 -0.532 55.234 1.00 97.12 269 ASP A N 1
ATOM 2164 C CA . ASP A 1 269 ? -18.820 -1.910 55.712 1.00 97.12 269 ASP A CA 1
ATOM 2165 C C . ASP A 1 269 ? -18.632 -1.993 57.233 1.00 97.12 269 ASP A C 1
ATOM 2167 O O . ASP A 1 269 ? -19.403 -2.664 57.914 1.00 97.12 269 ASP A O 1
ATOM 2171 N N . GLU A 1 270 ? -17.704 -1.218 57.803 1.00 97.56 270 GLU A N 1
ATOM 2172 C CA . GLU A 1 270 ? -17.560 -1.067 59.258 1.00 97.56 270 GLU A CA 1
ATOM 2173 C C . GLU A 1 270 ? -18.844 -0.545 59.913 1.00 97.56 270 GLU A C 1
ATOM 2175 O O . GLU A 1 270 ? -19.286 -1.068 60.937 1.00 97.56 270 GLU A O 1
ATOM 2180 N N . LYS A 1 271 ? -19.478 0.474 59.315 1.00 97.81 271 LYS A N 1
ATOM 2181 C CA . LYS A 1 271 ? -20.752 1.008 59.816 1.00 97.81 271 LYS A CA 1
ATOM 2182 C C . LYS A 1 271 ? -21.861 -0.033 59.724 1.00 97.81 271 LYS A C 1
ATOM 2184 O O . LYS A 1 271 ? -22.608 -0.178 60.687 1.00 97.81 271 LYS A O 1
ATOM 2189 N N . LEU A 1 272 ? -21.967 -0.758 58.613 1.00 96.19 272 LEU A N 1
ATOM 2190 C CA . LEU A 1 272 ? -22.942 -1.841 58.467 1.00 96.19 272 LEU A CA 1
ATOM 2191 C C . LEU A 1 272 ? -22.721 -2.923 59.530 1.00 96.19 272 LEU A C 1
ATOM 2193 O O . LEU A 1 272 ? -23.656 -3.264 60.242 1.00 96.19 272 LEU A O 1
ATOM 2197 N N . ALA A 1 273 ? -21.474 -3.331 59.771 1.00 97.31 273 ALA A N 1
ATOM 2198 C CA . ALA A 1 273 ? -21.148 -4.281 60.830 1.00 97.31 273 ALA A CA 1
ATOM 2199 C C . ALA A 1 273 ? -21.514 -3.768 62.238 1.00 97.31 273 ALA A C 1
ATOM 2201 O O . ALA A 1 273 ? -21.879 -4.557 63.111 1.00 97.31 273 ALA A O 1
ATOM 2202 N N . THR A 1 274 ? -21.423 -2.457 62.500 1.00 97.50 274 THR A N 1
ATOM 2203 C CA . THR A 1 274 ? -21.926 -1.888 63.765 1.00 97.50 274 THR A CA 1
ATOM 2204 C C . THR A 1 274 ? -23.449 -1.912 63.861 1.00 97.50 274 THR A C 1
ATOM 2206 O O . THR A 1 274 ? -23.967 -2.180 64.943 1.00 97.50 274 THR A O 1
ATOM 2209 N N . TRP A 1 275 ? -24.163 -1.680 62.755 1.00 96.19 275 TRP A N 1
ATOM 2210 C CA . TRP A 1 275 ? -25.623 -1.789 62.709 1.00 96.19 275 TRP A CA 1
ATOM 2211 C C . TRP A 1 275 ? -26.087 -3.228 62.941 1.00 96.19 275 TRP A C 1
ATOM 2213 O O . TRP A 1 275 ? -26.951 -3.437 63.788 1.00 96.19 275 TRP A O 1
ATOM 2223 N N . ASP A 1 276 ? -25.446 -4.210 62.305 1.00 96.44 276 ASP A N 1
ATOM 2224 C CA . ASP A 1 276 ? -25.754 -5.632 62.496 1.00 96.44 276 ASP A CA 1
ATOM 2225 C C . ASP A 1 276 ? -25.563 -6.061 63.959 1.00 96.44 276 ASP A C 1
ATOM 2227 O O . ASP A 1 276 ? -26.377 -6.796 64.514 1.00 96.44 276 ASP A O 1
ATOM 2231 N N . LYS A 1 277 ? -24.508 -5.571 64.628 1.00 96.94 277 LYS A N 1
ATOM 2232 C CA . LYS A 1 277 ? -24.283 -5.826 66.063 1.00 96.94 277 LYS A CA 1
ATOM 2233 C C . LYS A 1 277 ? -25.392 -5.241 66.935 1.00 96.94 277 LYS A C 1
ATOM 2235 O O . LYS A 1 277 ? -25.816 -5.895 67.883 1.00 96.94 277 LYS A O 1
ATOM 2240 N N . LEU A 1 278 ? -25.853 -4.027 66.631 1.00 96.06 278 LEU A N 1
ATOM 2241 C CA . LEU A 1 278 ? -26.959 -3.395 67.357 1.00 96.06 278 LEU A CA 1
ATOM 2242 C C . LEU A 1 278 ? -28.280 -4.138 67.128 1.00 96.06 278 LEU A C 1
ATOM 2244 O O . LEU A 1 278 ? -29.054 -4.295 68.067 1.00 96.06 278 LEU A O 1
ATOM 2248 N N . GLU A 1 279 ? -28.526 -4.628 65.913 1.00 95.19 279 GLU A N 1
ATOM 2249 C CA . GLU A 1 279 ? -29.705 -5.438 65.593 1.00 95.19 279 GLU A CA 1
ATOM 2250 C C . GLU A 1 279 ? -29.671 -6.801 66.303 1.00 95.19 279 GLU A C 1
ATOM 2252 O O . GLU A 1 279 ? -30.660 -7.223 66.908 1.00 95.19 279 GLU A O 1
ATOM 2257 N N . GLN A 1 280 ? -28.514 -7.467 66.323 1.00 95.81 280 GLN A N 1
ATOM 2258 C CA . GLN A 1 280 ? -28.305 -8.692 67.101 1.00 95.81 280 GLN A CA 1
ATOM 2259 C C . GLN A 1 280 ? -28.499 -8.457 68.604 1.00 95.81 280 GLN A C 1
ATOM 2261 O O . GLN A 1 280 ? -29.118 -9.268 69.286 1.00 95.81 280 GLN A O 1
ATOM 2266 N N . GLN A 1 281 ? -28.018 -7.333 69.135 1.00 95.19 281 GLN A N 1
ATOM 2267 C CA . GLN A 1 281 ? -28.237 -6.985 70.536 1.00 95.19 281 GLN A CA 1
ATOM 2268 C C . GLN A 1 281 ? -29.723 -6.732 70.829 1.00 95.19 281 GLN A C 1
ATOM 2270 O O . GLN A 1 281 ? -30.263 -7.288 71.780 1.00 95.19 281 GLN A O 1
ATOM 2275 N N . ALA A 1 282 ? -30.413 -5.970 69.976 1.00 92.44 282 ALA A N 1
ATOM 2276 C CA . ALA A 1 282 ? -31.839 -5.691 70.130 1.00 92.44 282 ALA A CA 1
ATOM 2277 C C . ALA A 1 282 ? -32.710 -6.956 70.039 1.00 92.44 282 ALA A C 1
ATOM 2279 O O . ALA A 1 282 ? -33.725 -7.054 70.726 1.00 92.44 282 ALA A O 1
ATOM 2280 N N . THR A 1 283 ? -32.322 -7.930 69.211 1.00 93.44 283 THR A N 1
ATOM 2281 C CA . THR A 1 283 ? -33.017 -9.225 69.115 1.00 93.44 283 THR A CA 1
ATOM 2282 C C . THR A 1 283 ? -32.777 -10.116 70.333 1.00 93.44 283 THR A C 1
ATOM 2284 O O . THR A 1 283 ? -33.697 -10.828 70.727 1.00 93.44 283 THR A O 1
ATOM 2287 N N . LEU A 1 284 ? -31.596 -10.058 70.959 1.00 93.88 284 LEU A N 1
ATOM 2288 C CA . LEU A 1 284 ? -31.312 -10.758 72.219 1.00 93.88 284 LEU A CA 1
ATOM 2289 C C . LEU A 1 284 ? -32.032 -10.128 73.422 1.00 93.88 284 LEU A C 1
ATOM 2291 O O . LEU A 1 284 ? -32.502 -10.856 74.293 1.00 93.88 284 LEU A O 1
ATOM 2295 N N . ASP A 1 285 ? -32.141 -8.798 73.458 1.00 88.50 285 ASP A N 1
ATOM 2296 C CA . ASP A 1 285 ? -32.822 -8.062 74.532 1.00 88.50 285 ASP A CA 1
ATOM 2297 C C . ASP A 1 285 ? -34.363 -8.141 74.428 1.00 88.50 285 ASP A C 1
ATOM 2299 O O . ASP A 1 285 ? -35.080 -7.801 75.374 1.00 88.50 285 ASP A O 1
ATOM 2303 N N . PHE A 1 286 ? -34.901 -8.587 73.287 1.00 87.75 286 PHE A N 1
ATOM 2304 C CA . PHE A 1 286 ? -36.336 -8.767 73.089 1.00 87.75 286 PHE A CA 1
ATOM 2305 C C . PHE A 1 286 ? -36.825 -10.055 73.766 1.00 87.75 286 PHE A C 1
ATOM 2307 O O . PHE A 1 286 ? -36.694 -11.146 73.217 1.00 87.75 286 PHE A O 1
ATOM 2314 N N . ASP A 1 287 ? -37.439 -9.927 74.945 1.00 86.50 287 ASP A N 1
ATOM 2315 C CA . ASP A 1 287 ? -38.102 -11.034 75.643 1.00 86.50 287 ASP A CA 1
ATOM 2316 C C . ASP A 1 287 ? -39.561 -11.203 75.151 1.00 86.50 287 ASP A C 1
ATOM 2318 O O . ASP A 1 287 ? -40.446 -10.415 75.520 1.00 86.50 287 ASP A O 1
ATOM 2322 N N . PRO A 1 288 ? -39.865 -12.226 74.325 1.00 82.62 288 PRO A N 1
ATOM 2323 C CA . PRO A 1 288 ? -41.208 -12.435 73.796 1.00 82.62 288 PRO A CA 1
ATOM 2324 C C . PRO A 1 288 ? -42.223 -12.860 74.871 1.00 82.62 288 PRO A C 1
ATOM 2326 O O . PRO A 1 288 ? -43.431 -12.764 74.628 1.00 82.62 288 PRO A O 1
ATOM 2329 N N . GLU A 1 289 ? -41.790 -13.334 76.047 1.00 81.69 289 GLU A N 1
ATOM 2330 C CA . GLU A 1 289 ? -42.703 -13.689 77.140 1.00 81.69 289 GLU A CA 1
ATOM 2331 C C . GLU A 1 289 ? -43.181 -12.458 77.911 1.00 81.69 289 GLU A C 1
ATOM 2333 O O . GLU A 1 289 ? -44.366 -12.376 78.256 1.00 81.69 289 GLU A O 1
ATOM 2338 N N . ALA A 1 290 ? -42.316 -11.455 78.084 1.00 74.44 290 ALA A N 1
ATOM 2339 C CA . ALA A 1 290 ? -42.680 -10.180 78.701 1.00 74.44 290 ALA A CA 1
ATOM 2340 C C . ALA A 1 290 ? -43.807 -9.459 77.932 1.00 74.44 290 ALA A C 1
ATOM 2342 O O . ALA A 1 290 ? -44.683 -8.835 78.537 1.00 74.44 290 ALA A O 1
ATOM 2343 N N . VAL A 1 291 ? -43.845 -9.601 76.601 1.00 73.88 291 VAL A N 1
ATOM 2344 C CA . VAL A 1 291 ? -44.897 -9.024 75.742 1.00 73.88 291 VAL A CA 1
ATOM 2345 C C . VAL A 1 291 ? -46.255 -9.712 75.950 1.00 73.88 291 VAL A C 1
ATOM 2347 O O . VAL A 1 291 ? -47.295 -9.053 75.909 1.00 73.88 291 VAL A O 1
ATOM 2350 N N . LYS A 1 292 ? -46.283 -11.023 76.233 1.00 77.56 292 LYS A N 1
ATOM 2351 C CA . LYS A 1 292 ? -47.537 -11.773 76.448 1.00 77.56 292 LYS A CA 1
ATOM 2352 C C . LYS A 1 292 ? -48.227 -11.428 77.769 1.00 77.56 292 LYS A C 1
ATOM 2354 O O . LYS A 1 292 ? -49.446 -11.539 77.857 1.00 77.56 292 LYS A O 1
ATOM 2359 N N . GLN A 1 293 ? -47.475 -11.004 78.785 1.00 75.94 293 GLN A N 1
ATOM 2360 C CA . GLN A 1 293 ? -48.022 -10.721 80.117 1.00 75.94 293 GLN A CA 1
ATOM 2361 C C . GLN A 1 293 ? -48.748 -9.369 80.217 1.00 75.94 293 GLN A C 1
ATOM 2363 O O . GLN A 1 293 ? -49.485 -9.148 81.176 1.00 75.94 293 GLN A O 1
ATOM 2368 N N . ASN A 1 294 ? -48.587 -8.459 79.246 1.00 65.62 294 ASN A N 1
ATOM 2369 C CA . ASN A 1 294 ? -49.279 -7.169 79.267 1.00 65.62 294 ASN A CA 1
ATOM 2370 C C . ASN A 1 294 ? -49.545 -6.613 77.849 1.00 65.62 294 ASN A C 1
ATOM 2372 O O . ASN A 1 294 ? -48.834 -5.713 77.393 1.00 65.62 294 ASN A O 1
ATOM 2376 N N . PRO A 1 295 ? -50.587 -7.100 77.146 1.00 64.19 295 PRO A N 1
ATOM 2377 C CA . PRO A 1 295 ? -50.862 -6.726 75.754 1.00 64.19 295 PRO A CA 1
ATOM 2378 C C . PRO A 1 295 ? -51.270 -5.253 75.569 1.00 64.19 295 PRO A C 1
ATOM 2380 O O . PRO A 1 295 ? -51.223 -4.745 74.455 1.00 64.19 295 PRO A O 1
ATOM 2383 N N . ASN A 1 296 ? -51.619 -4.536 76.645 1.00 63.34 296 ASN A N 1
ATOM 2384 C CA . ASN A 1 296 ? -51.928 -3.100 76.594 1.00 63.34 296 ASN A CA 1
ATOM 2385 C C . ASN A 1 296 ? -50.685 -2.205 76.719 1.00 63.34 296 ASN A C 1
ATOM 2387 O O . ASN A 1 296 ? -50.788 -0.987 76.594 1.00 63.34 296 ASN A O 1
ATOM 2391 N N . ARG A 1 297 ? -49.503 -2.791 76.947 1.00 56.72 297 ARG A N 1
ATOM 2392 C CA . ARG A 1 297 ? -48.221 -2.080 77.014 1.00 56.72 297 ARG A CA 1
ATOM 2393 C C . ARG A 1 297 ? -47.471 -2.126 75.682 1.00 56.72 297 ARG A C 1
ATOM 2395 O O . ARG A 1 297 ? -46.244 -2.084 75.664 1.00 56.72 297 ARG A O 1
ATOM 2402 N N . VAL A 1 298 ? -48.201 -2.180 74.564 1.00 55.78 298 VAL A N 1
ATOM 2403 C CA . VAL A 1 298 ? -47.667 -1.828 73.241 1.00 55.78 298 VAL A CA 1
ATOM 2404 C C . VAL A 1 298 ? -47.474 -0.313 73.244 1.00 55.78 298 VAL A C 1
ATOM 2406 O O . VAL A 1 298 ? -48.275 0.463 72.730 1.00 55.78 298 VAL A O 1
ATOM 2409 N N . CYS A 1 299 ? -46.439 0.116 73.960 1.00 53.28 299 CYS A N 1
ATOM 2410 C CA . CYS A 1 299 ? -45.972 1.480 73.947 1.00 53.28 299 CYS A CA 1
ATOM 2411 C C . CYS A 1 299 ? -45.534 1.777 72.520 1.00 53.28 299 CYS A C 1
ATOM 2413 O O . CYS A 1 299 ? -44.595 1.163 72.012 1.00 53.28 299 CYS A O 1
ATOM 2415 N N . SER A 1 300 ? -46.214 2.734 71.892 1.00 56.72 300 SER A N 1
ATOM 2416 C CA . SER A 1 300 ? -45.663 3.494 70.780 1.00 56.72 300 SER A CA 1
ATOM 2417 C C . SER A 1 300 ? -44.193 3.772 71.102 1.00 56.72 300 SER A C 1
ATOM 2419 O O . SER A 1 300 ? -43.931 4.288 72.198 1.00 56.72 300 SER A O 1
ATOM 2421 N N . PRO A 1 301 ? -43.235 3.399 70.233 1.00 60.28 301 PRO A N 1
ATOM 2422 C CA . PRO A 1 301 ? -41.844 3.728 70.490 1.00 60.28 301 PRO A CA 1
ATOM 2423 C C . PRO A 1 301 ? -41.793 5.235 70.758 1.00 60.28 301 PRO A C 1
ATOM 2425 O O . PRO A 1 301 ? -42.449 5.987 70.026 1.00 60.28 301 PRO A O 1
ATOM 2428 N N . PRO A 1 302 ? -41.121 5.691 71.831 1.00 58.28 302 PRO A N 1
ATOM 2429 C CA . PRO A 1 302 ? -40.975 7.112 72.076 1.00 58.28 302 PRO A CA 1
ATOM 2430 C C . PRO A 1 302 ? -40.319 7.676 70.826 1.00 58.28 302 PRO A C 1
ATOM 2432 O O . PRO A 1 302 ? -39.169 7.355 70.543 1.00 58.28 302 PRO A O 1
ATOM 2435 N N . ILE A 1 303 ? -41.082 8.429 70.032 1.00 57.22 303 ILE A N 1
ATOM 2436 C CA . ILE A 1 303 ? -40.564 9.100 68.847 1.00 57.22 303 ILE A CA 1
ATOM 2437 C C . ILE A 1 303 ? -39.434 9.965 69.399 1.00 57.22 303 ILE A C 1
ATOM 2439 O O . ILE A 1 303 ? -39.729 10.873 70.186 1.00 57.22 303 ILE A O 1
ATOM 2443 N N . PRO A 1 304 ? -38.156 9.665 69.102 1.00 58.28 304 PRO A N 1
ATOM 2444 C CA . PRO A 1 304 ? -37.085 10.519 69.567 1.00 58.28 304 PRO A CA 1
ATOM 2445 C C . PRO A 1 304 ? -37.405 11.888 68.988 1.00 58.28 304 PRO A C 1
ATOM 2447 O O . PRO A 1 304 ? -37.604 12.012 67.778 1.00 58.28 304 PRO A O 1
ATOM 2450 N N . ALA A 1 305 ? -37.573 12.887 69.854 1.00 58.53 305 ALA A N 1
ATOM 2451 C CA . ALA A 1 305 ? -37.823 14.250 69.430 1.00 58.53 305 ALA A CA 1
ATOM 2452 C C . ALA A 1 305 ? -36.640 14.654 68.546 1.00 58.53 305 ALA A C 1
ATOM 2454 O O . ALA A 1 305 ? -35.564 14.980 69.048 1.00 58.53 305 ALA A O 1
ATOM 2455 N N . LEU A 1 306 ? -36.817 14.532 67.228 1.00 50.47 306 LEU A N 1
ATOM 2456 C CA . LEU A 1 306 ? -35.856 14.943 66.222 1.00 50.47 306 LEU A CA 1
ATOM 2457 C C . LEU A 1 306 ? -35.751 16.455 66.356 1.00 50.47 306 LEU A C 1
ATOM 2459 O O . LEU A 1 306 ? -36.524 17.214 65.773 1.00 50.47 306 LEU A O 1
ATOM 2463 N N . SER A 1 307 ? -34.818 16.894 67.193 1.00 57.72 307 SER A N 1
ATOM 2464 C CA . SER A 1 307 ? -34.383 18.272 67.263 1.00 57.72 307 SER A CA 1
ATOM 2465 C C . SER A 1 307 ? -33.704 18.569 65.931 1.00 57.72 307 SER A C 1
ATOM 2467 O O . SER A 1 307 ? -32.516 18.324 65.737 1.00 57.72 307 SER A O 1
ATOM 2469 N N . LEU A 1 308 ? -34.506 19.045 64.977 1.00 53.38 308 LEU A N 1
ATOM 2470 C CA . LEU A 1 308 ? -34.082 19.585 63.692 1.00 53.38 308 LEU A CA 1
ATOM 2471 C C . LEU A 1 308 ? -33.157 20.784 63.946 1.00 53.38 308 LEU A C 1
ATOM 2473 O O . LEU A 1 308 ? -33.557 21.938 63.850 1.00 53.38 308 LEU A O 1
ATOM 2477 N N . HIS A 1 309 ? -31.902 20.519 64.296 1.00 56.75 309 HIS A N 1
ATOM 2478 C CA . HIS A 1 309 ? -30.832 21.495 64.198 1.00 56.75 309 HIS A CA 1
ATOM 2479 C C . HIS A 1 309 ? -30.519 21.648 62.713 1.00 56.75 309 HIS A C 1
ATOM 2481 O O . HIS A 1 309 ? -29.632 20.995 62.165 1.00 56.75 309 HIS A O 1
ATOM 2487 N N . THR A 1 310 ? -31.285 22.508 62.046 1.00 58.12 310 THR A N 1
ATOM 2488 C CA . THR A 1 310 ? -30.963 23.026 60.721 1.00 58.12 310 THR A CA 1
ATOM 2489 C C . THR A 1 310 ? -29.688 23.856 60.846 1.00 58.12 310 THR A C 1
ATOM 2491 O O . THR A 1 310 ? -29.728 25.068 61.050 1.00 58.12 310 THR A O 1
ATOM 2494 N N . LYS A 1 311 ? -28.524 23.205 60.780 1.00 60.41 311 LYS A N 1
ATOM 2495 C CA . LYS A 1 311 ? -27.268 23.902 60.509 1.00 60.41 311 LYS A CA 1
ATOM 2496 C C . LYS A 1 311 ? -27.353 24.408 59.076 1.00 60.41 311 LYS A C 1
ATOM 2498 O O . LYS A 1 311 ? -27.191 23.643 58.129 1.00 60.41 311 LYS A O 1
ATOM 2503 N N . SER A 1 312 ? -27.671 25.689 58.948 1.00 62.53 312 SER A N 1
ATOM 2504 C CA . SER A 1 312 ? -27.623 26.440 57.701 1.00 62.53 312 SER A CA 1
ATOM 2505 C C . SER A 1 312 ? -26.280 26.179 57.006 1.00 62.53 312 SER A C 1
ATOM 2507 O O . SER A 1 312 ? -25.238 26.302 57.660 1.00 62.53 312 SER A O 1
ATOM 2509 N N . PRO A 1 313 ? -26.265 25.798 55.719 1.00 65.56 313 PRO A N 1
ATOM 2510 C CA . PRO A 1 313 ? -25.015 25.630 54.995 1.00 65.56 313 PRO A CA 1
ATOM 2511 C C . PRO A 1 313 ? -24.294 26.985 54.891 1.00 65.56 313 PRO A C 1
ATOM 2513 O O . PRO A 1 313 ? -24.949 28.007 54.662 1.00 65.56 313 PRO A O 1
ATOM 2516 N N . PRO A 1 314 ? -22.960 27.033 55.056 1.00 62.94 314 PRO A N 1
ATOM 2517 C CA . PRO A 1 314 ? -22.201 28.248 54.813 1.00 62.94 314 PRO A CA 1
ATOM 2518 C C . PRO A 1 314 ? -22.292 28.613 53.326 1.00 62.94 314 PRO A C 1
ATOM 2520 O O . PRO A 1 314 ? -21.770 27.925 52.451 1.00 62.94 314 PRO A O 1
ATOM 2523 N N . SER A 1 315 ? -22.992 29.712 53.054 1.00 60.47 315 SER A N 1
ATOM 2524 C CA . SER A 1 315 ? -23.027 30.402 51.769 1.00 60.47 315 SER A CA 1
ATOM 2525 C C . SER A 1 315 ? -21.658 31.034 51.500 1.00 60.47 315 SER A C 1
ATOM 2527 O O . SER A 1 315 ? -21.429 32.193 51.840 1.00 60.47 315 SER A O 1
ATOM 2529 N N . SER A 1 316 ? -20.740 30.294 50.888 1.00 61.66 316 SER A N 1
ATOM 2530 C CA . SER A 1 316 ? -19.516 30.862 50.320 1.00 61.66 316 SER A CA 1
ATOM 2531 C C . SER A 1 316 ? -19.423 30.483 48.847 1.00 61.66 316 SER A C 1
ATOM 2533 O O . SER A 1 316 ? -18.914 29.422 48.490 1.00 61.66 316 SER A O 1
ATOM 2535 N N . ALA A 1 317 ? -19.965 31.358 48.001 1.00 57.09 317 ALA A N 1
ATOM 2536 C CA . ALA A 1 317 ? -19.757 31.334 46.563 1.00 57.09 317 ALA A CA 1
ATOM 2537 C C . ALA A 1 317 ? -18.302 31.735 46.246 1.00 57.09 317 ALA A C 1
ATOM 2539 O O . ALA A 1 317 ? -17.851 32.776 46.730 1.00 57.09 317 ALA A O 1
ATOM 2540 N N . PRO A 1 318 ? -17.556 30.960 45.443 1.00 65.38 318 PRO A N 1
ATOM 2541 C CA . PRO A 1 318 ? -16.277 31.410 44.921 1.00 65.38 318 PRO A CA 1
ATOM 2542 C C . PRO A 1 318 ? -16.499 32.418 43.784 1.00 65.38 318 PRO A C 1
ATOM 2544 O O . PRO A 1 318 ? -17.127 32.127 42.768 1.00 65.38 318 PRO A O 1
ATOM 2547 N N . SER A 1 319 ? -15.977 33.623 44.004 1.00 64.19 319 SER A N 1
ATOM 2548 C CA . SER A 1 319 ? -15.848 34.716 43.042 1.00 64.19 319 SER A CA 1
ATOM 2549 C C . SER A 1 319 ? -15.048 34.262 41.818 1.00 64.19 319 SER A C 1
ATOM 2551 O O . SER A 1 319 ? -13.848 34.020 41.927 1.00 64.19 319 SER A O 1
ATOM 2553 N N . CYS A 1 320 ? -15.691 34.187 40.651 1.00 58.59 320 CYS A N 1
ATOM 2554 C CA . CYS A 1 320 ? -14.996 34.138 39.368 1.00 58.59 320 CYS A CA 1
ATOM 2555 C C . CYS A 1 320 ? -14.194 35.435 39.186 1.00 58.59 320 CYS A C 1
ATOM 2557 O O . CYS A 1 320 ? -14.774 36.518 39.118 1.00 58.59 320 CYS A O 1
ATOM 2559 N N . ALA A 1 321 ? -12.871 35.318 39.125 1.00 64.62 321 ALA A N 1
ATOM 2560 C CA . ALA A 1 321 ? -11.986 36.352 38.603 1.00 64.62 321 ALA A CA 1
ATOM 2561 C C . ALA A 1 321 ? -11.569 35.964 37.165 1.00 64.62 321 ALA A C 1
ATOM 2563 O O . ALA A 1 321 ? -11.527 34.764 36.878 1.00 64.62 321 ALA A O 1
ATOM 2564 N N . PRO A 1 322 ? -11.359 36.956 36.280 1.00 66.75 322 PRO A N 1
ATOM 2565 C CA . PRO A 1 322 ? -11.308 36.791 34.824 1.00 66.75 322 PRO A CA 1
ATOM 2566 C C . PRO A 1 322 ? -10.066 36.080 34.286 1.00 66.75 322 PRO A C 1
ATOM 2568 O O . PRO A 1 322 ? -8.988 36.196 34.914 1.00 66.75 322 PRO A O 1
#

Radius of gyration: 45.32 Å; Cα contacts (8 Å, |Δi|>4): 82; chains: 1; bounding box: 109×78×122 Å

Secondary structure (DSSP, 8-state):
---------PPPP-------------PPP---------------------PPPPP------------------------PPPPPHHHHHHHH-TTS-HHHHHHHHHHHHHHHHHTTHHHH-S--TT-TT--HHHHHHHHHHHHHHS---HHHHHHHHHHHHHHHHHHHHHHHHHHTT-S----------HHHHHHHHHHHHHHHHHHHHHHHHHHHHHHHHHHHHHHHHHHHHHHHHHHHHHHHHHHHHHHHHHHHHHHHHHHHHHHHHHHHHHHHHHHHHHHHH--HHHHHT-GGG-------------------------

Sequence (322 aa):
MNNVWAGIFRQPCVGFQNTLRPTCRILPPLAESLSWKRSAIRDFSLSRKQYAAPRNSTRSKTSRNLQAPRLRRTAPVAQTQRVPALEIRAIFGPSIDVRTGNAVIYELHKRRISGTLVDAGLHIPAYPEITEEQGNRALSWLRFHHPADEAAAAAEYALAEDDKLRAELEEKAANSWLYKNSVKENEDDPQEKAKRLAKKVEEWRENRKRRHIKGALIQYTNDTAMESVDKVDAEMTMKQDELEKAIRELEETHLAIINHQIALAERRDEKLATWDKLEQQATLDFDPEAVKQNPNRVCSPPIPALSLHTKSPPSSAPSCAP

pLDDT: mean 78.31, std 20.18, range [37.53, 98.56]